Protein AF-A0A0X1RY69-F1 (afdb_monomer)

Foldseek 3Di:
DLVVDACLLEQWDDDRVLSVVLVVLCVVPVVQQQDDDLQAASVNLSSQLSRQLCLLCCVVVVIDGDPLCCQLPVQSVLLSVVLNPDPLSVVCNVPDDSSLSSQLSSLLSNLVVVVLVVLCVVVVVVVNSNVNNVPNRSSNPGRDDPVRDDPVVVVSSVVSVVSSVSVVVCVVVDVSSVVSSVVSVVVSVVVVCVVCVDPPPPDDD

pLDDT: mean 84.38, std 14.67, range [39.56, 98.38]

Radius of gyr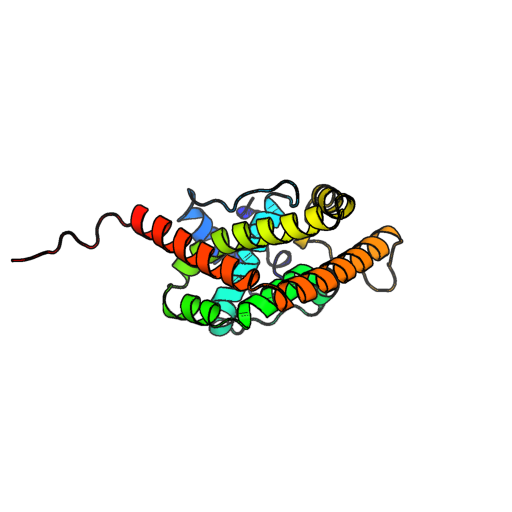ation: 17.63 Å; Cα contacts (8 Å, |Δi|>4): 200; chains: 1; bounding box: 63×30×49 Å

Solvent-accessible surface area (backbone atoms only — not comparable to full-atom values): 11516 Å² total; per-residue (Å²): 88,66,82,69,64,50,64,66,40,45,58,40,60,72,62,63,66,58,48,54,50,53,44,48,50,46,59,78,41,65,90,64,69,61,68,75,50,87,49,43,33,65,50,34,47,43,33,46,20,48,43,42,28,48,60,69,41,21,81,84,69,68,54,44,72,32,73,71,48,46,69,83,40,40,48,63,53,49,51,51,55,56,49,68,74,37,72,64,44,57,51,46,58,76,73,36,56,78,76,50,36,45,50,30,12,28,38,33,36,36,38,49,49,52,49,55,47,52,53,33,62,76,68,70,40,57,70,59,39,55,46,35,55,69,41,80,47,64,54,63,61,68,75,71,53,85,92,65,74,43,76,72,52,52,54,50,51,54,49,41,55,52,49,41,57,50,52,55,50,47,53,76,77,35,69,56,65,56,53,26,50,54,53,11,53,54,49,31,52,52,53,54,47,67,77,48,80,79,86,77,89,77,80,88,129

Secondary structure (DSSP, 8-state):
-GGG--GGG-SEE--HHHHHHHHHHHHHTTT------TTS-HHHHHHHHHHHHHHHHHHHHT-EE-TGGGTTTHHHHHHHHHHHTSHHHHHHHHHS-HHHHHHHHHHHHHHHHHHHHHHHHHTT-HHHHHHHHHSTTGGG-PPPPGGG--HHHHHHHHHHHHHHHHHHHHHHH--HHHHHHHHHHHHHHHHHHHH---S------

Nearest PDB structures (foldseek):
  5cwp-assembly1_A  TM=1.600E-01  e=2.294E+00  synthetic construct

Mean predicted aligned error: 6.73 Å

Structure (mmCIF, N/CA/C/O backbone):
data_AF-A0A0X1RY69-F1
#
_entry.id   AF-A0A0X1RY69-F1
#
loop_
_atom_site.group_PDB
_atom_site.id
_atom_site.type_symbol
_atom_site.label_atom_id
_atom_site.label_alt_id
_atom_site.label_comp_id
_atom_site.label_asym_id
_atom_site.label_entity_id
_atom_site.label_seq_id
_atom_site.pdbx_PDB_ins_code
_atom_site.Cartn_x
_atom_site.Cartn_y
_atom_site.Cartn_z
_atom_site.occupancy
_atom_site.B_iso_or_equiv
_atom_site.auth_seq_id
_atom_site.auth_comp_id
_atom_site.auth_asym_id
_atom_site.auth_atom_id
_atom_site.pdbx_PDB_model_num
ATOM 1 N N . MET A 1 1 ? 8.907 -11.755 8.805 1.00 79.19 1 MET A N 1
ATOM 2 C CA . MET A 1 1 ? 8.057 -11.281 7.699 1.00 79.19 1 MET A CA 1
ATOM 3 C C . MET A 1 1 ? 7.662 -9.838 7.974 1.00 79.19 1 MET A C 1
ATOM 5 O O . MET A 1 1 ? 8.500 -9.004 7.683 1.00 79.19 1 MET A O 1
ATOM 9 N N . TYR A 1 2 ? 6.585 -9.491 8.695 1.00 83.94 2 TYR A N 1
ATOM 10 C CA . TYR A 1 2 ? 6.381 -8.076 9.105 1.00 83.94 2 TYR A CA 1
ATOM 11 C C . TYR A 1 2 ? 7.492 -7.530 10.035 1.00 83.94 2 TYR A C 1
ATOM 13 O O . TYR A 1 2 ? 7.819 -6.349 10.003 1.00 83.94 2 TYR A O 1
ATOM 21 N N . ARG A 1 3 ? 8.126 -8.403 10.834 1.00 89.31 3 ARG A N 1
ATOM 22 C CA . ARG A 1 3 ? 9.280 -8.064 11.698 1.00 89.31 3 ARG A CA 1
ATOM 23 C C . ARG A 1 3 ? 10.569 -7.732 10.939 1.00 89.31 3 ARG A C 1
ATOM 25 O O . ARG A 1 3 ? 11.521 -7.276 11.553 1.00 89.31 3 ARG A O 1
ATOM 32 N N . GLU A 1 4 ? 10.623 -8.031 9.642 1.00 90.12 4 GLU A N 1
ATOM 33 C CA . GLU A 1 4 ? 11.779 -7.714 8.791 1.00 90.12 4 GLU A CA 1
ATOM 34 C C . GLU A 1 4 ? 11.657 -6.314 8.176 1.00 90.12 4 GLU A C 1
ATOM 36 O O . GLU A 1 4 ? 12.615 -5.818 7.588 1.00 90.12 4 GLU A O 1
ATOM 41 N N . LEU A 1 5 ? 10.496 -5.665 8.334 1.00 92.38 5 LEU A N 1
ATOM 42 C CA . LEU A 1 5 ? 10.297 -4.299 7.879 1.00 92.38 5 LEU A CA 1
ATOM 43 C C . LEU A 1 5 ? 11.174 -3.325 8.667 1.00 92.38 5 LEU A C 1
ATOM 45 O O . LEU A 1 5 ? 11.383 -3.456 9.872 1.00 92.38 5 LEU A O 1
ATOM 49 N N . SER A 1 6 ? 11.631 -2.313 7.949 1.00 94.25 6 SER A N 1
ATOM 50 C CA . SER A 1 6 ? 12.452 -1.204 8.422 1.00 94.25 6 SER A CA 1
ATOM 51 C C . SER A 1 6 ? 12.039 0.063 7.676 1.00 94.25 6 SER A C 1
ATOM 53 O O . SER A 1 6 ? 11.257 -0.003 6.722 1.00 94.25 6 SER A O 1
ATOM 55 N N . VAL A 1 7 ? 12.605 1.209 8.060 1.00 94.19 7 VAL A N 1
ATOM 56 C CA . VAL A 1 7 ? 12.389 2.484 7.353 1.00 94.19 7 VAL A CA 1
ATOM 57 C C . VAL A 1 7 ? 12.713 2.390 5.860 1.00 94.19 7 VAL A C 1
ATOM 59 O O . VAL A 1 7 ? 12.034 3.000 5.039 1.00 94.19 7 VAL A O 1
ATOM 62 N N . GLU A 1 8 ? 13.659 1.528 5.482 1.00 91.75 8 GLU A N 1
ATOM 63 C CA . GLU A 1 8 ? 14.054 1.325 4.087 1.00 91.75 8 GLU A CA 1
ATOM 64 C C . GLU A 1 8 ? 12.965 0.692 3.220 1.00 91.75 8 GLU A C 1
ATOM 66 O O . GLU A 1 8 ? 12.999 0.826 2.003 1.00 91.75 8 GLU A O 1
ATOM 71 N N . HIS A 1 9 ? 11.945 0.076 3.813 1.00 92.69 9 HIS A N 1
ATOM 72 C CA . HIS A 1 9 ? 10.809 -0.458 3.062 1.00 92.69 9 HIS A CA 1
ATOM 73 C C . HIS A 1 9 ? 9.732 0.605 2.769 1.00 92.69 9 HIS A C 1
ATOM 75 O O . HIS A 1 9 ? 8.800 0.355 2.002 1.00 92.69 9 HIS A O 1
ATOM 81 N N . SER A 1 10 ? 9.828 1.784 3.389 1.00 94.12 10 SER A N 1
ATOM 82 C CA . SER A 1 10 ? 8.879 2.884 3.213 1.00 94.12 10 SER A CA 1
ATOM 83 C C . SER A 1 10 ? 9.144 3.656 1.922 1.00 94.12 10 SER A C 1
ATOM 85 O O . SER A 1 10 ? 10.287 3.958 1.598 1.00 94.12 10 SER A O 1
ATOM 87 N N . LEU A 1 11 ? 8.083 4.032 1.215 1.00 94.62 11 LEU A N 1
ATOM 88 C CA . LEU A 1 11 ? 8.073 5.002 0.118 1.00 94.62 11 LEU A CA 1
ATOM 89 C C . LEU A 1 11 ? 7.943 6.443 0.625 1.00 94.62 11 LEU A C 1
ATOM 91 O O . LEU A 1 11 ? 8.010 7.377 -0.168 1.00 94.62 11 LEU A O 1
ATOM 95 N N . PHE A 1 12 ? 7.742 6.623 1.927 1.00 95.69 12 PHE A N 1
ATOM 96 C CA . PHE A 1 12 ? 7.667 7.906 2.613 1.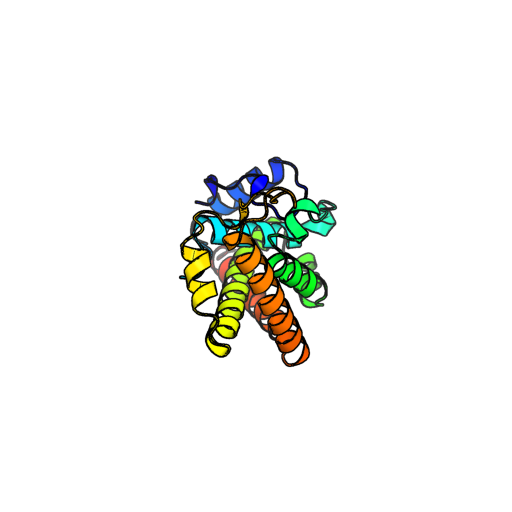00 95.69 12 PHE A CA 1
ATOM 97 C C . PHE A 1 12 ? 8.907 8.124 3.481 1.00 95.69 12 PHE A C 1
ATOM 99 O O . PHE A 1 12 ? 9.479 7.171 4.016 1.00 95.69 12 PHE A O 1
ATOM 106 N N . MET A 1 13 ? 9.273 9.383 3.691 1.00 95.00 13 MET A N 1
ATOM 107 C CA . MET A 1 13 ? 10.225 9.773 4.726 1.00 95.00 13 MET A CA 1
ATOM 108 C C . MET A 1 13 ? 9.550 9.616 6.092 1.00 95.00 13 MET A C 1
ATOM 110 O O . MET A 1 13 ? 8.591 10.328 6.386 1.00 95.00 13 MET A O 1
ATOM 114 N N . ILE A 1 14 ? 10.021 8.664 6.902 1.00 96.38 14 ILE A N 1
ATOM 115 C CA . ILE A 1 14 ? 9.390 8.291 8.175 1.00 96.38 14 ILE A CA 1
ATOM 116 C C . ILE A 1 14 ? 10.399 8.193 9.317 1.00 96.38 14 ILE A C 1
ATOM 118 O O . ILE A 1 14 ? 11.577 7.904 9.102 1.00 96.38 14 ILE A O 1
ATOM 122 N N . ASP A 1 15 ? 9.905 8.372 10.539 1.00 95.88 15 ASP A N 1
ATOM 123 C CA . ASP A 1 15 ? 10.626 8.005 11.756 1.00 95.88 15 ASP A CA 1
ATOM 124 C C . ASP A 1 15 ? 10.488 6.485 12.021 1.00 95.88 15 ASP A C 1
ATOM 126 O O . ASP A 1 15 ? 9.413 5.919 11.770 1.00 95.88 15 ASP A O 1
ATOM 130 N N . PRO A 1 16 ? 11.538 5.802 12.527 1.00 96.31 16 PRO A N 1
ATOM 131 C CA . PRO A 1 16 ? 11.475 4.394 12.921 1.00 96.31 16 PRO A CA 1
ATOM 132 C C . PRO A 1 16 ? 10.292 4.018 13.825 1.00 96.31 16 PRO A C 1
ATOM 134 O O . PRO A 1 16 ? 9.809 2.889 13.732 1.00 96.31 16 PRO A O 1
ATOM 137 N N . ILE A 1 17 ? 9.772 4.946 14.636 1.00 97.38 17 ILE A N 1
ATOM 138 C CA . ILE A 1 17 ? 8.620 4.698 15.513 1.00 97.38 17 ILE A CA 1
ATOM 139 C C . ILE A 1 17 ? 7.372 4.238 14.745 1.00 97.38 17 ILE A C 1
ATOM 141 O O . ILE A 1 17 ? 6.603 3.422 15.249 1.00 97.38 17 ILE A O 1
ATOM 145 N N . LEU A 1 18 ? 7.187 4.688 13.497 1.00 98.00 18 LEU A N 1
ATOM 146 C CA . LEU A 1 18 ? 6.057 4.264 12.664 1.00 98.00 18 LEU A CA 1
ATOM 147 C C . LEU A 1 18 ? 6.196 2.805 12.211 1.00 98.00 18 LEU A C 1
ATOM 149 O O . LEU A 1 18 ? 5.195 2.108 12.040 1.00 98.00 18 LEU A O 1
ATOM 153 N N . VAL A 1 19 ? 7.429 2.311 12.056 1.00 97.81 19 VAL A N 1
ATOM 154 C CA . VAL A 1 19 ? 7.686 0.887 11.795 1.00 97.81 19 VAL A CA 1
ATOM 155 C C . VAL A 1 19 ? 7.306 0.067 13.023 1.00 97.81 19 VAL A C 1
ATOM 157 O O . VAL A 1 19 ? 6.596 -0.931 12.898 1.00 97.81 19 VAL A O 1
ATOM 160 N N . GLU A 1 20 ? 7.742 0.495 14.209 1.00 97.56 20 GLU A N 1
ATOM 161 C CA . GLU A 1 20 ? 7.434 -0.180 15.475 1.00 97.56 20 GLU A CA 1
ATOM 162 C C . GLU A 1 20 ? 5.922 -0.233 15.724 1.00 97.56 20 GLU A C 1
ATOM 164 O O . GLU A 1 20 ? 5.381 -1.290 16.057 1.00 97.56 20 GLU A O 1
ATOM 169 N N . GLU A 1 21 ? 5.219 0.875 15.482 1.00 97.75 21 GLU A N 1
ATOM 170 C CA . GLU A 1 21 ? 3.765 0.952 15.600 1.00 97.75 21 GLU A CA 1
ATOM 171 C C . GLU A 1 21 ? 3.066 -0.029 14.645 1.00 97.75 21 GLU A C 1
ATOM 173 O O . GLU A 1 21 ? 2.212 -0.816 15.066 1.00 97.75 21 GLU A O 1
ATOM 178 N N . PHE A 1 22 ? 3.463 -0.057 13.369 1.00 97.75 22 PHE A N 1
ATOM 179 C CA . PHE A 1 22 ? 2.906 -0.996 12.395 1.00 97.75 22 PHE A CA 1
ATOM 180 C C . PHE A 1 22 ? 3.160 -2.460 12.785 1.00 97.75 22 PHE A C 1
ATOM 182 O O . PHE A 1 22 ? 2.278 -3.322 12.670 1.00 97.75 22 PHE A O 1
ATOM 189 N N . GLN A 1 23 ? 4.363 -2.761 13.277 1.00 97.00 23 GLN A N 1
ATOM 190 C CA . GLN A 1 23 ? 4.714 -4.093 13.762 1.00 97.00 23 GLN A CA 1
ATOM 191 C C . GLN A 1 23 ? 3.905 -4.478 15.006 1.00 97.00 23 GLN A C 1
ATOM 193 O O . GLN A 1 23 ? 3.554 -5.653 15.153 1.00 97.00 23 GLN A O 1
ATOM 198 N N . GLN A 1 24 ? 3.575 -3.520 15.874 1.00 97.00 24 GLN A N 1
ATOM 199 C CA . GLN A 1 24 ? 2.691 -3.745 17.014 1.00 97.00 24 GLN A CA 1
ATOM 200 C C . GLN A 1 24 ? 1.257 -4.033 16.556 1.00 97.00 24 GLN A C 1
ATOM 202 O O . GLN A 1 24 ? 0.660 -5.004 17.016 1.00 97.00 24 GLN A O 1
ATOM 207 N N . TYR A 1 25 ? 0.711 -3.283 15.593 1.00 96.62 25 TYR A N 1
ATOM 208 C CA . TYR A 1 25 ? -0.611 -3.594 15.033 1.00 96.62 25 TYR A CA 1
ATOM 209 C C . TYR A 1 25 ? -0.654 -4.963 14.356 1.00 96.62 25 TYR A C 1
ATOM 211 O O . TYR A 1 25 ? -1.620 -5.703 14.540 1.00 96.62 25 TYR A O 1
ATOM 219 N N . SER A 1 26 ? 0.418 -5.353 13.669 1.00 94.31 26 SER A N 1
ATOM 220 C CA . SER A 1 26 ? 0.545 -6.695 13.087 1.00 94.31 26 SER A CA 1
ATOM 221 C C . SER A 1 26 ? 0.524 -7.801 14.151 1.00 94.31 26 SER A C 1
ATOM 223 O O . SER A 1 26 ? -0.001 -8.883 13.907 1.00 94.31 26 SER A O 1
ATOM 225 N N . GLN A 1 27 ? 1.059 -7.546 15.350 1.00 94.19 27 GLN A N 1
ATOM 226 C CA . GLN A 1 27 ? 0.960 -8.477 16.483 1.00 94.19 27 GLN A CA 1
ATOM 227 C C . GLN A 1 27 ? -0.455 -8.516 17.062 1.00 94.19 27 GLN A C 1
ATOM 229 O O . GLN A 1 27 ? -1.008 -9.592 17.302 1.00 94.19 27 GLN A O 1
ATOM 234 N N . ASP A 1 28 ? -1.057 -7.344 17.254 1.00 93.00 28 ASP A N 1
ATOM 235 C CA . ASP A 1 28 ? -2.409 -7.227 17.783 1.00 93.00 28 ASP A CA 1
ATOM 236 C C . ASP A 1 28 ? -3.412 -7.950 16.877 1.00 93.00 28 ASP A C 1
ATOM 238 O O . ASP A 1 28 ? -4.306 -8.631 17.380 1.00 93.00 28 ASP A O 1
ATOM 242 N N . TYR A 1 29 ? -3.244 -7.853 15.555 1.00 92.44 29 TYR A N 1
ATOM 243 C CA . TYR A 1 29 ? -4.036 -8.512 14.511 1.00 92.44 29 TYR A CA 1
ATOM 244 C C . TYR A 1 29 ? -3.298 -9.698 13.866 1.00 92.44 29 TYR A C 1
ATOM 246 O O . TYR A 1 29 ? -3.307 -9.841 12.651 1.00 92.44 29 TYR A O 1
ATOM 254 N N . HIS A 1 30 ? -2.666 -10.564 14.663 1.00 90.06 30 HIS A N 1
ATOM 255 C CA . HIS A 1 30 ? -1.873 -11.705 14.166 1.00 90.06 30 HIS A CA 1
ATOM 256 C C . HIS A 1 30 ? -2.616 -12.696 13.240 1.00 90.06 30 HIS A C 1
ATOM 258 O O . HIS A 1 30 ? -1.976 -13.451 12.509 1.00 90.06 30 HIS A O 1
ATOM 264 N N . ASP A 1 31 ? -3.948 -12.727 13.298 1.00 90.12 31 ASP A N 1
ATOM 265 C CA . ASP A 1 31 ? -4.848 -13.510 12.443 1.00 90.12 31 ASP A CA 1
ATOM 266 C C . ASP A 1 31 ? -5.122 -12.850 11.082 1.00 90.12 31 ASP A C 1
ATOM 268 O O . ASP A 1 31 ? -5.616 -13.509 10.168 1.00 90.12 31 ASP A O 1
ATOM 272 N N . LEU A 1 32 ? -4.792 -11.565 10.935 1.00 91.88 32 LEU A N 1
ATOM 273 C CA . LEU A 1 32 ? -4.868 -10.828 9.683 1.00 91.88 32 LEU A CA 1
ATOM 274 C C . LEU A 1 32 ? -3.504 -10.841 8.996 1.00 91.88 32 LEU A C 1
ATOM 276 O O . LEU A 1 32 ? -2.525 -10.288 9.497 1.00 91.88 32 LEU A O 1
ATOM 280 N N . GLN A 1 33 ? -3.456 -11.440 7.813 1.00 88.25 33 GLN A N 1
ATOM 281 C CA . GLN A 1 33 ? -2.274 -11.436 6.962 1.00 88.25 33 GLN A CA 1
ATOM 282 C C . GLN A 1 33 ? -2.687 -10.964 5.570 1.00 88.25 33 GLN A C 1
ATOM 284 O O . GLN A 1 33 ? -3.663 -11.501 5.038 1.00 88.25 33 GLN A O 1
ATOM 289 N N . PRO A 1 34 ? -1.989 -9.975 4.979 1.00 85.75 34 PRO A N 1
ATOM 290 C CA . PRO A 1 34 ? -2.234 -9.611 3.595 1.00 85.75 34 PRO A CA 1
ATOM 291 C C . PRO A 1 34 ? -1.956 -10.826 2.703 1.00 85.75 34 PRO A C 1
ATOM 293 O O . PRO A 1 34 ? -0.999 -11.577 2.914 1.00 85.75 34 PRO A O 1
ATOM 296 N N . ALA A 1 35 ? -2.824 -11.042 1.726 1.00 82.38 35 ALA A N 1
ATOM 297 C CA . ALA A 1 35 ? -2.794 -12.179 0.832 1.00 82.38 35 ALA A CA 1
ATOM 298 C C . ALA A 1 35 ? -1.510 -12.167 -0.005 1.00 82.38 35 ALA A C 1
ATOM 300 O O . ALA A 1 35 ? -1.348 -11.390 -0.952 1.00 82.38 35 ALA A O 1
ATOM 301 N N . PHE A 1 36 ? -0.608 -13.089 0.324 1.00 69.44 36 PHE A N 1
ATOM 302 C CA . PHE A 1 36 ? 0.560 -13.368 -0.492 1.00 69.44 36 PHE A CA 1
ATOM 303 C C . PHE A 1 36 ? 0.125 -13.805 -1.894 1.00 69.44 36 PHE A C 1
ATOM 305 O O . PHE A 1 36 ? -0.733 -14.678 -2.059 1.00 69.44 36 PHE A O 1
ATOM 312 N N . ASN A 1 37 ? 0.733 -13.218 -2.922 1.00 64.25 37 ASN A N 1
ATOM 313 C CA . ASN A 1 37 ? 0.520 -13.639 -4.296 1.00 64.25 37 ASN A CA 1
ATOM 314 C C . ASN A 1 37 ? 1.848 -13.959 -4.982 1.00 64.25 37 ASN A C 1
ATOM 316 O O . ASN A 1 37 ? 2.912 -13.513 -4.572 1.00 64.25 37 ASN A O 1
ATOM 320 N N . LEU A 1 38 ? 1.769 -14.715 -6.079 1.00 59.94 38 LEU A N 1
ATOM 321 C CA . LEU A 1 38 ? 2.915 -15.103 -6.906 1.00 59.94 38 LEU A CA 1
ATOM 322 C C . LEU A 1 38 ? 3.598 -13.912 -7.609 1.00 59.94 38 LEU A C 1
ATOM 324 O O . LEU A 1 38 ? 4.294 -14.122 -8.588 1.00 59.94 38 LEU A O 1
ATOM 328 N N . THR A 1 39 ? 3.360 -12.666 -7.207 1.00 63.50 39 THR A N 1
ATOM 329 C CA . THR A 1 39 ? 3.937 -11.492 -7.872 1.00 63.50 39 THR A CA 1
ATOM 330 C C . THR A 1 39 ? 4.809 -10.661 -6.945 1.00 63.50 39 THR A C 1
ATOM 332 O O . THR A 1 39 ? 5.410 -9.703 -7.412 1.00 63.50 39 THR A O 1
ATOM 335 N N . HIS A 1 40 ? 4.899 -11.014 -5.660 1.00 73.12 40 HIS A N 1
ATOM 336 C CA . HIS A 1 40 ? 5.735 -10.340 -4.667 1.00 73.12 40 HIS A CA 1
ATOM 337 C C . HIS A 1 40 ? 6.310 -11.371 -3.699 1.00 73.12 40 HIS A C 1
ATOM 339 O O . HIS A 1 40 ? 5.750 -12.453 -3.548 1.00 73.12 40 HIS A O 1
ATOM 345 N N . SER A 1 41 ? 7.411 -11.041 -3.022 1.00 80.44 41 SER A N 1
ATOM 346 C CA . SER A 1 41 ? 7.819 -11.780 -1.826 1.00 80.44 41 SER A CA 1
ATOM 347 C C . SER A 1 41 ? 6.850 -11.500 -0.664 1.00 80.44 41 SER A C 1
ATOM 349 O O . SER A 1 41 ? 6.057 -10.552 -0.695 1.00 80.44 41 SER A O 1
ATOM 351 N N . GLU A 1 42 ? 6.885 -12.325 0.383 1.00 86.06 42 GLU A N 1
ATOM 352 C CA . GLU A 1 42 ? 6.031 -12.090 1.549 1.00 86.06 42 GLU A CA 1
ATOM 353 C C . GLU A 1 42 ? 6.422 -10.796 2.270 1.00 86.06 42 GLU A C 1
ATOM 355 O O . GLU A 1 42 ? 5.555 -10.028 2.684 1.00 86.06 42 GLU A O 1
ATOM 360 N N . VAL A 1 43 ? 7.722 -10.495 2.326 1.00 88.50 43 VAL A N 1
ATOM 361 C CA . VAL A 1 43 ? 8.235 -9.223 2.847 1.00 88.50 43 VAL A CA 1
ATOM 362 C C . VAL A 1 43 ? 7.739 -8.048 2.005 1.00 88.50 43 VAL A C 1
ATOM 364 O O . VAL A 1 43 ? 7.252 -7.077 2.571 1.00 88.50 43 VAL A O 1
ATOM 367 N N . ASP A 1 44 ? 7.762 -8.147 0.673 1.00 86.94 44 ASP A N 1
ATOM 368 C CA . ASP A 1 44 ? 7.250 -7.084 -0.204 1.00 86.94 44 ASP A CA 1
ATOM 369 C C . ASP A 1 44 ? 5.731 -6.906 -0.089 1.00 86.94 44 ASP A C 1
ATOM 371 O O . ASP A 1 44 ? 5.223 -5.794 -0.218 1.00 86.94 44 ASP A O 1
ATOM 375 N N . THR A 1 45 ? 4.995 -7.981 0.198 1.00 90.19 45 THR A N 1
ATOM 376 C CA . THR A 1 45 ? 3.553 -7.903 0.475 1.00 90.19 45 THR A CA 1
ATOM 377 C C . THR A 1 45 ? 3.295 -7.137 1.775 1.00 90.19 45 THR A C 1
ATOM 379 O O . THR A 1 45 ? 2.451 -6.241 1.814 1.00 90.19 45 THR A O 1
ATOM 382 N N . TRP A 1 46 ? 4.072 -7.417 2.823 1.00 93.94 46 TRP A N 1
ATOM 383 C CA . TRP A 1 46 ? 4.028 -6.650 4.067 1.00 93.94 46 TRP A CA 1
ATOM 384 C C . TRP A 1 46 ? 4.500 -5.204 3.888 1.00 93.94 46 TRP A C 1
ATOM 386 O O . TRP A 1 46 ? 3.908 -4.305 4.477 1.00 93.94 46 TRP A O 1
ATOM 396 N N . ALA A 1 47 ? 5.504 -4.954 3.047 1.00 93.56 47 ALA A N 1
ATOM 397 C CA . ALA A 1 47 ? 5.961 -3.607 2.722 1.00 93.56 47 ALA A CA 1
ATOM 398 C C . ALA A 1 47 ? 4.887 -2.821 1.957 1.00 93.56 47 ALA A C 1
ATOM 400 O O . ALA A 1 47 ? 4.681 -1.641 2.231 1.00 93.56 47 ALA A O 1
ATOM 401 N N . ALA A 1 48 ? 4.140 -3.458 1.053 1.00 93.69 48 ALA A N 1
ATOM 402 C CA . ALA A 1 48 ? 2.998 -2.829 0.396 1.00 93.69 48 ALA A CA 1
ATOM 403 C C . ALA A 1 48 ? 1.897 -2.457 1.404 1.00 93.69 48 ALA A C 1
ATOM 405 O O . ALA A 1 48 ? 1.421 -1.322 1.392 1.00 93.69 48 ALA A O 1
ATOM 406 N N . ALA A 1 49 ? 1.557 -3.361 2.331 1.00 96.31 49 ALA A N 1
ATOM 407 C CA . ALA A 1 49 ? 0.606 -3.078 3.410 1.00 96.31 49 ALA A CA 1
ATOM 408 C C . ALA A 1 49 ? 1.080 -1.957 4.335 1.00 96.31 49 ALA A C 1
ATOM 410 O O . ALA A 1 49 ? 0.292 -1.082 4.695 1.00 96.31 49 ALA A O 1
ATOM 411 N N . PHE A 1 50 ? 2.371 -1.933 4.656 1.00 97.62 50 PHE A N 1
ATOM 412 C CA . PHE A 1 50 ? 2.981 -0.856 5.420 1.00 97.62 50 PHE A CA 1
ATOM 413 C C . PHE A 1 50 ? 2.845 0.487 4.704 1.00 97.62 50 PHE A C 1
ATOM 415 O O . PHE A 1 50 ? 2.357 1.444 5.291 1.00 97.62 50 PHE A O 1
ATOM 422 N N . ASN A 1 51 ? 3.166 0.549 3.412 1.00 97.62 51 ASN A N 1
ATOM 423 C CA . ASN A 1 51 ? 3.042 1.772 2.620 1.00 97.62 51 ASN A CA 1
ATOM 424 C C . ASN A 1 51 ? 1.593 2.244 2.442 1.00 97.62 51 ASN A C 1
ATOM 426 O O . ASN A 1 51 ? 1.335 3.446 2.470 1.00 97.62 51 ASN A O 1
ATOM 430 N N . HIS A 1 52 ? 0.633 1.327 2.307 1.00 97.88 52 HIS A N 1
ATOM 431 C CA . HIS A 1 52 ? -0.783 1.687 2.319 1.00 97.88 52 HIS A CA 1
ATOM 432 C C . HIS A 1 52 ? -1.229 2.207 3.690 1.00 97.88 52 HIS A C 1
ATOM 434 O O . HIS A 1 52 ? -2.003 3.155 3.752 1.00 97.88 52 HIS A O 1
ATOM 440 N N . TRP A 1 53 ? -0.733 1.641 4.792 1.00 98.38 53 TRP A N 1
ATOM 441 C CA . TRP A 1 53 ? -1.024 2.170 6.124 1.00 98.38 53 TRP A CA 1
ATOM 442 C C . TRP A 1 53 ? -0.418 3.563 6.319 1.00 98.38 53 TRP A C 1
ATOM 444 O O . TRP A 1 53 ? -1.128 4.453 6.775 1.00 98.38 53 TRP A O 1
ATOM 454 N N . LEU A 1 54 ? 0.832 3.774 5.887 1.00 98.31 54 LEU A N 1
ATOM 455 C CA . LEU A 1 54 ? 1.490 5.084 5.886 1.00 98.31 54 LEU A CA 1
ATOM 456 C C . LEU A 1 54 ? 0.697 6.118 5.079 1.00 98.31 54 LEU A C 1
ATOM 458 O O . LEU A 1 54 ? 0.484 7.224 5.564 1.00 98.31 54 LEU A O 1
ATOM 462 N N . LEU A 1 55 ? 0.180 5.752 3.900 1.00 98.06 55 LEU A N 1
ATOM 463 C CA . LEU A 1 55 ? -0.751 6.600 3.147 1.00 98.06 55 LEU A CA 1
ATOM 464 C C . LEU A 1 55 ? -1.977 6.976 3.996 1.00 98.06 55 LEU A C 1
ATOM 466 O O . LEU A 1 55 ? -2.356 8.137 4.048 1.00 98.06 55 LEU A O 1
ATOM 470 N N . LEU A 1 56 ? -2.588 6.020 4.697 1.00 97.88 56 LEU A N 1
ATOM 471 C CA . LEU A 1 56 ? -3.792 6.258 5.506 1.00 97.88 56 LEU A CA 1
ATOM 472 C C . LEU A 1 56 ? -3.543 7.044 6.811 1.00 97.88 56 LEU A C 1
ATOM 474 O O . LEU A 1 56 ? -4.498 7.378 7.518 1.00 97.88 56 LEU A O 1
ATOM 478 N N . ILE A 1 57 ? -2.289 7.336 7.151 1.00 97.50 57 ILE A N 1
ATOM 479 C CA . ILE A 1 57 ? -1.913 8.216 8.269 1.00 97.50 57 ILE A CA 1
ATOM 480 C C . ILE A 1 57 ? -1.113 9.437 7.799 1.00 97.50 57 ILE A C 1
ATOM 482 O O . ILE A 1 57 ? -0.685 10.243 8.622 1.00 97.50 57 ILE A O 1
ATOM 486 N N . SER A 1 58 ? -0.915 9.597 6.486 1.00 95.50 58 SER A N 1
ATOM 487 C CA . SER A 1 58 ? 0.028 10.569 5.926 1.00 95.50 58 SER A CA 1
ATOM 488 C C . SER A 1 58 ? -0.319 12.004 6.307 1.00 95.50 58 SER A C 1
ATOM 490 O O . SER A 1 58 ? 0.577 12.791 6.591 1.00 95.50 58 SER A O 1
ATOM 492 N N . GLN A 1 59 ? -1.611 12.334 6.373 1.00 92.19 59 GLN A N 1
ATOM 493 C CA . GLN A 1 59 ? -2.087 13.657 6.774 1.00 92.19 59 GLN A CA 1
ATOM 494 C C . GLN A 1 59 ? -1.888 13.930 8.269 1.00 92.19 59 GLN A C 1
ATOM 496 O O . GLN A 1 59 ? -1.633 15.068 8.646 1.00 92.19 59 GLN A O 1
ATOM 501 N N . GLU A 1 60 ? -1.997 12.901 9.115 1.00 93.75 60 GLU A N 1
ATOM 502 C CA . GLU A 1 60 ? -1.792 13.027 10.565 1.00 93.75 60 GLU A CA 1
ATOM 503 C C . GLU A 1 60 ? -0.311 13.226 10.898 1.00 93.75 60 GLU A C 1
ATOM 505 O O . GLU A 1 60 ? 0.027 14.028 11.764 1.00 93.75 60 GLU A O 1
ATOM 510 N N . GLU A 1 61 ? 0.562 12.521 10.179 1.00 95.56 61 GLU A N 1
ATOM 511 C CA . GLU A 1 61 ? 2.014 12.520 10.386 1.00 95.56 61 GLU A CA 1
ATOM 512 C C . GLU A 1 61 ? 2.767 13.488 9.455 1.00 95.56 61 GLU A C 1
ATOM 514 O O . GLU A 1 61 ? 3.993 13.566 9.498 1.00 95.56 61 GLU A O 1
ATOM 519 N N . CYS A 1 62 ? 2.056 14.219 8.589 1.00 94.56 62 CYS A N 1
ATOM 520 C CA . CYS A 1 62 ? 2.636 15.083 7.554 1.00 94.56 62 CYS A CA 1
ATOM 521 C C . CYS A 1 62 ? 3.697 14.369 6.689 1.00 94.56 62 CYS A C 1
ATOM 523 O O . CYS A 1 62 ? 4.749 14.939 6.384 1.00 94.56 62 CYS A O 1
ATOM 525 N N 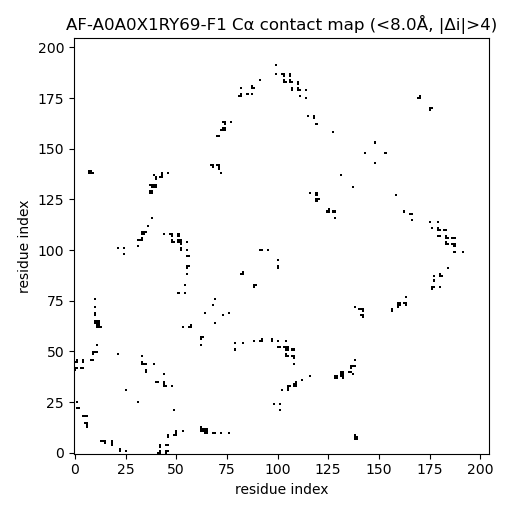. LEU A 1 63 ? 3.440 13.114 6.308 1.00 95.69 63 LEU A N 1
ATOM 526 C CA . LEU A 1 63 ? 4.409 12.300 5.575 1.00 95.69 63 LEU A CA 1
ATOM 527 C C . LEU A 1 63 ? 4.639 12.832 4.164 1.00 95.69 63 LEU A C 1
ATOM 529 O O . LEU A 1 63 ? 3.709 13.193 3.444 1.00 95.69 63 LEU A O 1
ATOM 533 N N . ILE A 1 64 ? 5.901 12.797 3.747 1.00 94.06 64 ILE A N 1
ATOM 534 C CA . ILE A 1 64 ? 6.334 13.203 2.412 1.00 94.06 64 ILE A CA 1
ATOM 535 C C . ILE A 1 64 ? 6.861 11.965 1.695 1.00 94.06 64 ILE A C 1
ATOM 537 O O . ILE A 1 64 ? 7.627 11.194 2.273 1.00 94.06 64 ILE A O 1
ATOM 541 N N . ILE A 1 65 ? 6.458 11.770 0.438 1.00 93.12 65 ILE A N 1
ATOM 542 C CA . ILE A 1 65 ? 7.015 10.710 -0.410 1.00 93.12 65 ILE A CA 1
ATOM 543 C C . ILE A 1 65 ? 8.523 10.927 -0.545 1.00 93.12 65 ILE A C 1
ATOM 545 O O . ILE A 1 65 ? 8.984 12.025 -0.864 1.00 93.12 65 ILE A O 1
ATOM 549 N N . ASP A 1 66 ? 9.289 9.864 -0.333 1.00 90.06 66 ASP A N 1
ATOM 550 C CA . ASP A 1 66 ? 10.722 9.880 -0.546 1.00 90.06 66 ASP A CA 1
ATOM 551 C C . ASP A 1 66 ? 11.020 10.003 -2.049 1.00 90.06 66 ASP A C 1
ATOM 553 O O . ASP A 1 66 ? 10.858 9.067 -2.841 1.00 90.06 66 ASP A O 1
ATOM 557 N N . HIS A 1 67 ? 11.459 11.198 -2.446 1.00 84.69 67 HIS A N 1
ATOM 558 C CA . HIS A 1 67 ? 11.818 11.528 -3.824 1.00 84.69 67 HIS A CA 1
ATOM 559 C C . HIS A 1 67 ? 12.880 10.586 -4.400 1.00 84.69 67 HIS A C 1
ATOM 561 O O . HIS A 1 67 ? 12.884 10.341 -5.607 1.00 84.69 67 HIS A O 1
ATOM 567 N N . ILE A 1 68 ? 13.738 10.015 -3.548 1.00 82.62 68 ILE A N 1
ATOM 568 C CA . ILE A 1 68 ? 14.736 9.031 -3.952 1.00 82.62 68 ILE A CA 1
ATOM 569 C C . ILE A 1 68 ? 13.994 7.827 -4.552 1.00 82.62 68 ILE A C 1
ATOM 571 O O . ILE A 1 68 ? 14.205 7.472 -5.706 1.00 82.62 68 ILE A O 1
ATOM 575 N N . LYS A 1 69 ? 12.984 7.279 -3.883 1.00 83.19 69 LYS A N 1
ATOM 576 C CA . LYS A 1 69 ? 12.295 6.056 -4.335 1.00 83.19 69 LYS A CA 1
ATOM 577 C C . LYS A 1 69 ? 11.338 6.255 -5.510 1.00 83.19 69 LYS A C 1
ATOM 579 O O . LYS A 1 69 ? 10.827 5.277 -6.056 1.00 83.19 69 LYS A O 1
ATOM 584 N N . THR A 1 70 ? 11.124 7.498 -5.945 1.00 81.12 70 THR A N 1
ATOM 585 C CA . THR A 1 70 ? 10.136 7.833 -6.982 1.00 81.12 70 THR A CA 1
ATOM 586 C C . THR A 1 70 ? 10.410 7.153 -8.318 1.00 81.12 70 THR A C 1
ATOM 588 O O . THR A 1 70 ? 9.473 6.689 -8.961 1.00 81.12 70 THR A O 1
ATOM 591 N N . PHE A 1 71 ? 11.677 7.005 -8.709 1.00 75.06 71 PHE A N 1
ATOM 592 C CA . PHE A 1 71 ? 12.032 6.372 -9.981 1.00 75.06 71 PHE A CA 1
ATOM 593 C C . PHE A 1 71 ? 11.920 4.847 -9.930 1.00 75.06 71 PHE A C 1
ATOM 595 O O . PHE A 1 71 ? 11.265 4.239 -10.779 1.00 75.06 71 PHE A O 1
ATOM 602 N N . SER A 1 72 ? 12.515 4.223 -8.914 1.00 75.12 72 SER A N 1
ATOM 603 C CA . SER A 1 72 ? 12.560 2.764 -8.763 1.00 75.12 72 SER A CA 1
ATOM 604 C C . SER A 1 72 ? 11.205 2.150 -8.400 1.00 75.12 72 SER A C 1
ATOM 606 O O . SER A 1 72 ? 10.952 0.997 -8.744 1.00 75.12 72 SER A O 1
ATOM 608 N N . HIS A 1 73 ? 10.303 2.925 -7.786 1.00 82.62 73 HIS A N 1
ATOM 609 C CA . HIS A 1 73 ? 9.012 2.447 -7.281 1.00 82.62 73 HIS A CA 1
ATOM 610 C C . HIS A 1 73 ? 7.805 3.157 -7.912 1.00 82.62 73 HIS A C 1
ATOM 612 O O . HIS A 1 73 ? 6.720 3.179 -7.318 1.00 82.62 73 HIS A O 1
ATOM 618 N N . THR A 1 74 ? 7.978 3.708 -9.121 1.00 85.25 74 THR A N 1
ATOM 619 C CA . THR A 1 74 ? 6.988 4.561 -9.808 1.00 85.25 74 THR A CA 1
ATOM 620 C C . THR A 1 74 ? 5.576 3.959 -9.802 1.00 85.25 74 THR A C 1
ATOM 622 O O . THR A 1 74 ? 4.615 4.671 -9.529 1.00 85.25 74 THR A O 1
ATOM 625 N N . VAL A 1 75 ? 5.421 2.650 -10.048 1.00 86.44 75 VAL A N 1
ATOM 626 C CA . VAL A 1 75 ? 4.096 2.000 -10.079 1.00 86.44 75 VAL A CA 1
ATOM 627 C C . VAL A 1 75 ? 3.372 2.085 -8.735 1.00 86.44 75 VAL A C 1
ATOM 629 O O . VAL A 1 75 ? 2.187 2.406 -8.701 1.00 86.44 75 VAL A O 1
ATOM 632 N N . ASN A 1 76 ? 4.053 1.803 -7.621 1.00 88.69 76 ASN A N 1
ATOM 633 C CA . ASN A 1 76 ? 3.399 1.829 -6.309 1.00 88.69 76 ASN A CA 1
ATOM 634 C C . ASN A 1 76 ? 3.107 3.261 -5.858 1.00 88.69 76 ASN A C 1
ATOM 636 O O . ASN A 1 76 ? 2.050 3.505 -5.285 1.00 88.69 76 ASN A O 1
ATOM 640 N N . ILE A 1 77 ? 3.998 4.207 -6.167 1.00 91.06 77 ILE A N 1
ATOM 641 C CA . ILE A 1 77 ? 3.770 5.632 -5.896 1.00 91.06 77 ILE A CA 1
ATOM 642 C C . ILE A 1 77 ? 2.583 6.154 -6.699 1.00 91.06 77 ILE A C 1
ATOM 644 O O . ILE A 1 77 ? 1.728 6.834 -6.139 1.00 91.06 77 ILE A O 1
ATOM 648 N N . PHE A 1 78 ? 2.478 5.774 -7.974 1.00 91.38 78 PHE A N 1
ATOM 649 C CA . PHE A 1 78 ? 1.314 6.091 -8.791 1.00 91.38 78 PHE A CA 1
ATOM 650 C C . PHE A 1 78 ? 0.026 5.562 -8.144 1.00 91.38 78 PHE A C 1
ATOM 652 O O . PHE A 1 78 ? -0.897 6.335 -7.922 1.00 91.38 78 PHE A O 1
ATOM 659 N N . CYS A 1 79 ? -0.025 4.285 -7.745 1.00 91.56 79 CYS A N 1
ATOM 660 C CA . CYS A 1 79 ? -1.205 3.735 -7.067 1.00 91.56 79 CYS A CA 1
ATOM 661 C C . CYS A 1 79 ? -1.567 4.498 -5.781 1.00 91.56 79 CYS A C 1
ATOM 663 O O . CYS A 1 79 ? -2.740 4.784 -5.565 1.00 91.56 79 CYS A O 1
ATOM 665 N N . ILE A 1 80 ? -0.580 4.844 -4.946 1.00 94.38 80 ILE A N 1
ATOM 666 C CA . ILE A 1 80 ? -0.779 5.636 -3.720 1.00 94.38 80 ILE A CA 1
ATOM 667 C C . ILE A 1 80 ? -1.422 6.989 -4.046 1.00 94.38 80 ILE A C 1
ATOM 669 O O . ILE A 1 80 ? -2.421 7.358 -3.431 1.00 94.38 80 ILE A O 1
ATOM 673 N N . GLN A 1 81 ? -0.890 7.692 -5.047 1.00 93.69 81 GLN A N 1
ATOM 674 C CA . GLN A 1 81 ? -1.406 8.989 -5.484 1.00 93.69 81 GLN A CA 1
ATOM 675 C C . GLN A 1 81 ? -2.821 8.894 -6.059 1.00 93.69 81 GLN A C 1
ATOM 677 O O . GLN A 1 81 ? -3.627 9.794 -5.846 1.00 93.69 81 GLN A O 1
ATOM 682 N N . GLU A 1 82 ? -3.141 7.829 -6.794 1.00 94.06 82 GLU A N 1
ATOM 683 C CA . GLU A 1 82 ? -4.493 7.633 -7.324 1.00 94.06 82 GLU A CA 1
ATOM 684 C C . GLU A 1 82 ? -5.497 7.288 -6.219 1.00 94.06 82 GLU A C 1
ATOM 686 O O . GLU A 1 82 ? -6.610 7.805 -6.236 1.00 94.06 82 GLU A O 1
ATOM 691 N N . ILE A 1 83 ? -5.105 6.501 -5.210 1.00 95.12 83 ILE A N 1
ATOM 692 C CA . ILE A 1 83 ? -5.953 6.224 -4.040 1.00 95.12 83 ILE A CA 1
ATOM 693 C C . ILE A 1 83 ? -6.282 7.522 -3.295 1.00 95.12 83 ILE A C 1
ATOM 695 O O . ILE A 1 83 ? -7.452 7.768 -2.992 1.00 95.12 83 ILE A O 1
ATOM 699 N N . GLU A 1 84 ? -5.274 8.360 -3.035 1.00 94.56 84 GLU A N 1
ATOM 700 C CA . GLU A 1 84 ? -5.410 9.620 -2.289 1.00 94.56 84 GLU A CA 1
ATOM 701 C C . GLU A 1 84 ? -6.407 10.601 -2.932 1.00 94.56 84 GLU A C 1
ATOM 703 O O . GLU A 1 84 ? -7.057 11.379 -2.235 1.00 94.56 84 GLU A O 1
ATOM 708 N N . LYS A 1 85 ? -6.580 10.542 -4.258 1.00 93.31 85 LYS A N 1
ATOM 709 C CA . LYS A 1 85 ? -7.505 11.411 -5.006 1.00 93.31 85 LYS A CA 1
ATOM 710 C C . LYS A 1 85 ? -8.980 11.033 -4.850 1.00 93.31 85 LYS A C 1
ATOM 712 O O . LYS A 1 85 ? -9.843 11.816 -5.241 1.00 93.31 85 LYS A O 1
ATOM 717 N N . THR A 1 86 ? -9.288 9.845 -4.333 1.00 92.75 86 THR A N 1
ATOM 718 C CA . THR A 1 86 ? -10.669 9.341 -4.283 1.00 92.75 86 THR A CA 1
ATOM 719 C C . THR A 1 86 ? -11.448 9.877 -3.077 1.00 92.75 86 THR A C 1
ATOM 721 O O . THR A 1 86 ? -10.912 10.035 -1.982 1.00 92.75 86 THR A O 1
ATOM 724 N N . GLU A 1 87 ? -12.765 10.068 -3.218 1.00 92.38 87 GLU A N 1
ATOM 725 C CA . GLU A 1 87 ? -13.628 10.409 -2.072 1.00 92.38 87 GLU A CA 1
ATOM 726 C C . GLU A 1 87 ? -13.630 9.305 -1.001 1.00 92.38 87 GLU A C 1
ATOM 728 O O . GLU A 1 87 ? -13.720 9.573 0.199 1.00 92.38 87 GLU A O 1
ATOM 733 N N . MET A 1 88 ? -13.484 8.043 -1.417 1.00 93.38 88 MET A N 1
ATOM 734 C CA . MET A 1 88 ? -13.444 6.909 -0.496 1.00 93.38 88 MET A CA 1
ATOM 735 C C . MET A 1 88 ? -12.205 6.895 0.393 1.00 93.38 88 MET A C 1
ATOM 737 O O . MET A 1 88 ? -12.297 6.419 1.525 1.00 93.38 88 MET A O 1
ATOM 741 N N . TYR A 1 89 ? -11.077 7.443 -0.063 1.00 94.44 89 TYR A N 1
ATOM 742 C CA . TYR A 1 89 ? -9.920 7.664 0.798 1.00 94.44 89 TYR A CA 1
ATOM 743 C C . TYR A 1 89 ? -10.280 8.575 1.980 1.00 94.44 89 TYR A C 1
ATOM 745 O O . TYR A 1 89 ? -10.066 8.191 3.130 1.00 94.44 89 TYR A O 1
ATOM 753 N N . LEU A 1 90 ? -10.952 9.704 1.732 1.00 93.50 90 LEU A N 1
ATOM 754 C CA . LEU A 1 90 ? -11.427 10.591 2.804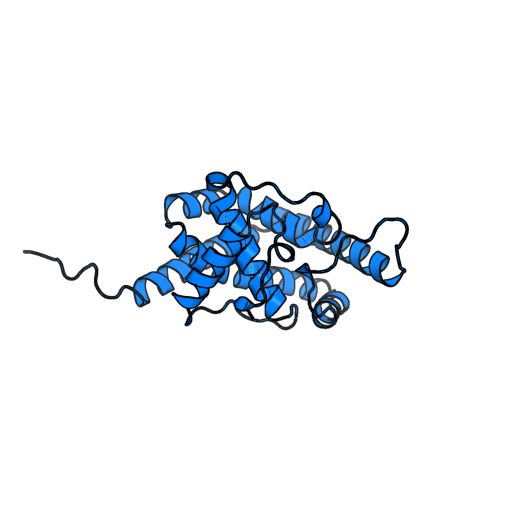 1.00 93.50 90 LEU A CA 1
ATOM 755 C C . LEU A 1 90 ? -12.413 9.880 3.742 1.00 93.50 90 LEU A C 1
ATOM 757 O O . LEU A 1 90 ? -12.348 10.047 4.960 1.00 93.50 90 LEU A O 1
ATOM 761 N N . MET A 1 91 ? -13.284 9.022 3.201 1.00 93.25 91 MET A N 1
ATOM 762 C CA . MET A 1 91 ? -14.181 8.202 4.023 1.00 93.25 91 MET A CA 1
ATOM 763 C C . MET A 1 91 ? -13.431 7.215 4.923 1.00 93.25 91 MET A C 1
ATOM 765 O O . MET A 1 91 ? -13.933 6.893 6.001 1.00 93.25 91 MET A O 1
ATOM 769 N N . ILE A 1 92 ? -12.273 6.698 4.497 1.00 95.62 92 ILE A N 1
ATOM 770 C CA . ILE A 1 92 ? -11.444 5.838 5.349 1.00 95.62 92 ILE A CA 1
ATOM 771 C C . ILE A 1 92 ? -10.894 6.648 6.520 1.00 95.62 92 ILE A C 1
ATOM 773 O O . ILE A 1 92 ? -10.994 6.199 7.663 1.00 95.62 92 ILE A O 1
ATOM 777 N N . LEU A 1 93 ? -10.359 7.839 6.243 1.00 95.06 93 LEU A N 1
ATOM 778 C CA . LEU A 1 93 ? -9.773 8.698 7.271 1.00 95.06 93 LEU A CA 1
ATOM 779 C C . LEU A 1 93 ? -10.796 9.098 8.344 1.00 95.06 93 LEU A C 1
ATOM 781 O O . LEU A 1 93 ? -10.480 9.050 9.532 1.00 95.06 93 LEU A O 1
ATOM 785 N N . ASP A 1 94 ? -12.023 9.422 7.930 1.00 94.25 94 ASP A N 1
ATOM 786 C CA . ASP A 1 94 ? -13.118 9.832 8.818 1.00 94.25 94 ASP A CA 1
ATOM 787 C C . ASP A 1 94 ? -13.677 8.676 9.669 1.00 94.25 94 ASP A C 1
ATOM 789 O O . ASP A 1 94 ? -14.019 8.850 10.837 1.00 94.25 94 ASP A O 1
ATOM 793 N N . ARG A 1 95 ? -13.781 7.469 9.096 1.00 93.81 95 ARG A N 1
ATOM 794 C CA . ARG A 1 95 ? -14.576 6.377 9.692 1.00 93.81 95 ARG A CA 1
ATOM 795 C C . ARG A 1 95 ? -13.777 5.316 10.426 1.00 93.81 95 ARG A C 1
ATOM 797 O O . ARG A 1 95 ? -14.383 4.504 11.124 1.00 93.81 95 ARG A O 1
ATOM 804 N N . PHE A 1 96 ? -12.467 5.271 10.227 1.00 96.56 96 PHE A N 1
ATOM 805 C CA . PHE A 1 96 ? -11.600 4.283 10.854 1.00 96.56 96 PHE A CA 1
ATOM 806 C C . PHE A 1 96 ? -10.559 4.985 11.713 1.00 96.56 96 PHE A C 1
ATOM 808 O O . PHE A 1 96 ? -9.883 5.914 11.270 1.00 96.56 96 PHE A O 1
ATOM 815 N N . THR A 1 97 ? -10.398 4.498 12.940 1.00 96.44 97 THR A N 1
ATOM 816 C CA . THR A 1 97 ? -9.292 4.908 13.809 1.00 96.44 97 THR A CA 1
ATOM 817 C C . THR A 1 97 ? -7.954 4.517 13.187 1.00 96.44 97 THR A C 1
ATOM 819 O O . THR A 1 97 ? -7.883 3.579 12.395 1.00 96.44 97 THR A O 1
ATOM 822 N N . ARG A 1 98 ? -6.860 5.164 13.594 1.00 95.88 98 ARG A N 1
ATOM 823 C CA . ARG A 1 98 ? -5.494 4.836 13.145 1.00 95.88 98 ARG A CA 1
ATOM 824 C C . ARG A 1 98 ? -5.174 3.335 13.175 1.00 95.88 98 ARG A C 1
ATOM 826 O O . ARG A 1 98 ? -4.647 2.785 12.208 1.00 95.88 98 ARG A O 1
ATOM 833 N N . LYS A 1 99 ? -5.560 2.660 14.262 1.00 95.62 99 LYS A N 1
ATOM 834 C CA . LYS A 1 99 ? -5.401 1.210 14.426 1.00 95.62 99 LYS A CA 1
ATOM 835 C C . LYS A 1 99 ? -6.285 0.406 13.471 1.00 95.62 99 LYS A C 1
ATOM 837 O O . LYS A 1 99 ? -5.869 -0.628 12.970 1.00 95.62 99 LYS A O 1
ATOM 842 N N . GLU A 1 100 ? -7.502 0.850 13.188 1.00 96.94 100 GLU A N 1
ATOM 843 C CA . GLU A 1 100 ? -8.369 0.173 12.217 1.00 96.94 100 GLU A CA 1
ATOM 844 C C . GLU A 1 100 ? -7.941 0.440 10.769 1.00 96.94 100 GLU A C 1
ATOM 846 O O . GLU A 1 100 ? -8.136 -0.415 9.906 1.00 96.94 100 GLU A O 1
ATOM 851 N N . ARG A 1 101 ? -7.293 1.577 10.491 1.00 97.81 101 ARG A N 1
ATOM 852 C CA . ARG A 1 101 ? -6.690 1.856 9.182 1.00 97.81 101 ARG A CA 1
ATOM 853 C C . ARG A 1 101 ? -5.577 0.867 8.838 1.00 97.81 101 ARG A C 1
ATOM 855 O O . ARG A 1 101 ? -5.393 0.587 7.660 1.00 97.81 101 ARG A O 1
ATOM 862 N N . PHE A 1 102 ? -4.906 0.263 9.824 1.00 97.75 102 PHE A N 1
ATOM 863 C CA . PHE A 1 102 ? -4.018 -0.884 9.586 1.00 97.75 102 PHE A CA 1
ATOM 864 C C . PHE A 1 102 ? -4.772 -2.055 8.933 1.00 97.75 102 PHE A C 1
ATOM 866 O O . PHE A 1 102 ? -4.328 -2.596 7.925 1.00 97.75 102 PHE A O 1
ATOM 873 N N . VAL A 1 103 ? -5.960 -2.399 9.444 1.00 97.50 103 VAL A N 1
ATOM 874 C CA . VAL A 1 103 ? -6.792 -3.472 8.873 1.00 97.50 103 VAL A CA 1
ATOM 875 C C . VAL A 1 103 ? -7.223 -3.126 7.448 1.00 97.50 103 VAL A C 1
ATOM 877 O O . VAL A 1 103 ? -7.155 -3.969 6.553 1.00 97.50 103 VAL A O 1
ATOM 880 N N . VAL A 1 104 ? -7.636 -1.875 7.221 1.00 97.88 104 VAL A N 1
ATOM 881 C CA . VAL A 1 104 ? -7.982 -1.385 5.878 1.00 97.88 104 VAL A CA 1
ATOM 882 C C . VAL A 1 104 ? -6.781 -1.488 4.936 1.00 97.88 104 VAL A C 1
ATOM 884 O O . VAL A 1 104 ? -6.952 -1.945 3.811 1.00 97.88 104 VAL A O 1
ATOM 887 N N . ALA A 1 105 ? -5.574 -1.135 5.387 1.00 97.75 105 ALA A N 1
ATOM 888 C CA . ALA A 1 105 ? -4.352 -1.208 4.589 1.00 97.75 105 ALA A CA 1
ATOM 889 C C . ALA A 1 105 ? -3.996 -2.639 4.157 1.00 97.75 105 ALA A C 1
ATOM 891 O O . ALA A 1 105 ? -3.580 -2.844 3.013 1.00 97.75 105 ALA A O 1
ATOM 892 N N . CYS A 1 106 ? -4.201 -3.640 5.021 1.00 96.75 106 CYS A N 1
ATOM 893 C CA . CYS A 1 106 ? -4.022 -5.046 4.649 1.00 96.75 106 CYS A CA 1
ATOM 894 C C . CYS A 1 106 ? -4.964 -5.440 3.502 1.00 96.75 106 CYS A C 1
ATOM 896 O O . CYS A 1 106 ? -4.497 -5.882 2.458 1.00 96.75 106 CYS A O 1
ATOM 898 N N . PHE A 1 107 ? -6.272 -5.192 3.634 1.00 96.88 107 PHE A N 1
ATOM 899 C CA . PHE A 1 107 ? -7.221 -5.525 2.564 1.00 96.88 107 PHE A CA 1
ATOM 900 C C . PHE A 1 107 ? -7.009 -4.690 1.296 1.00 96.88 107 PHE A C 1
ATOM 902 O O . PHE A 1 107 ? -7.149 -5.208 0.189 1.00 96.88 107 PHE A O 1
ATOM 909 N N . LEU A 1 108 ? -6.631 -3.418 1.437 1.00 96.44 108 LEU A N 1
ATOM 910 C CA . LEU A 1 108 ? -6.291 -2.556 0.306 1.00 96.44 108 LEU A CA 1
ATOM 911 C C . LEU A 1 108 ? -5.125 -3.126 -0.492 1.00 96.44 108 LEU A C 1
ATOM 913 O O . LEU A 1 108 ? -5.172 -3.147 -1.720 1.00 96.44 108 LEU A O 1
ATOM 917 N N . THR A 1 109 ? -4.127 -3.666 0.203 1.00 94.75 109 THR A N 1
ATOM 918 C CA . THR A 1 109 ? -3.005 -4.367 -0.425 1.00 94.75 109 THR A CA 1
ATOM 919 C C . THR A 1 109 ? -3.485 -5.541 -1.256 1.00 94.75 109 THR A C 1
ATOM 921 O O . THR A 1 109 ? -3.123 -5.621 -2.428 1.00 94.75 109 THR A O 1
ATOM 924 N N . ASP A 1 110 ? -4.357 -6.385 -0.710 1.00 93.50 110 ASP A N 1
ATOM 925 C CA . ASP A 1 110 ? -4.873 -7.568 -1.403 1.00 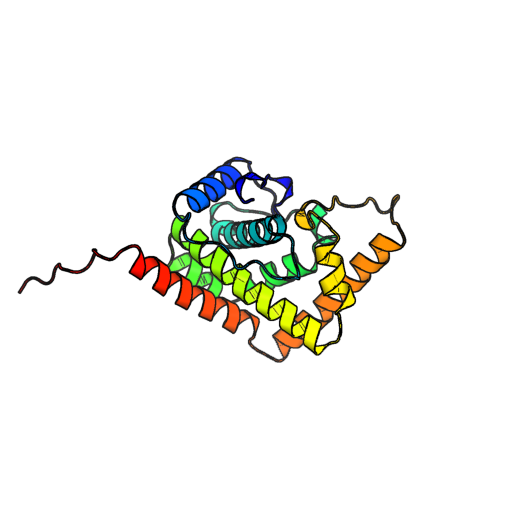93.50 110 ASP A CA 1
ATOM 926 C C . ASP A 1 110 ? -5.592 -7.195 -2.700 1.00 93.50 110 ASP A C 1
ATOM 928 O O . ASP A 1 110 ? -5.312 -7.751 -3.768 1.00 93.50 110 ASP A O 1
ATOM 932 N N . TYR A 1 111 ? -6.496 -6.216 -2.628 1.00 94.06 111 TYR A N 1
ATOM 933 C CA . TYR A 1 111 ? -7.284 -5.796 -3.781 1.00 94.06 111 TYR A CA 1
ATOM 934 C C . TYR A 1 111 ? -6.445 -5.070 -4.831 1.00 94.06 111 TYR A C 1
ATOM 936 O O . TYR A 1 111 ? -6.556 -5.390 -6.016 1.00 94.06 111 TYR A O 1
ATOM 944 N N . VAL A 1 112 ? -5.554 -4.163 -4.419 1.00 92.06 112 VAL A N 1
ATOM 945 C CA . VAL A 1 112 ? -4.639 -3.469 -5.339 1.00 92.06 112 VAL A CA 1
ATOM 946 C C . VAL A 1 112 ? -3.676 -4.466 -5.989 1.00 92.06 112 VAL A C 1
ATOM 948 O O . VAL A 1 112 ? -3.406 -4.382 -7.186 1.00 92.06 112 VAL A O 1
ATOM 951 N N . HIS A 1 113 ? -3.180 -5.455 -5.245 1.00 89.62 113 HIS A N 1
ATOM 952 C CA . HIS A 1 113 ? -2.323 -6.511 -5.780 1.00 89.62 113 HIS A CA 1
ATOM 953 C C . HIS A 1 113 ? -3.053 -7.397 -6.791 1.00 89.62 113 HIS A C 1
ATOM 955 O O . HIS A 1 113 ? -2.513 -7.664 -7.868 1.00 89.62 113 HIS A O 1
ATOM 961 N N . ALA A 1 114 ? -4.278 -7.823 -6.480 1.00 89.25 114 ALA A N 1
ATOM 962 C CA . ALA A 1 114 ? -5.107 -8.603 -7.393 1.00 89.25 114 ALA A CA 1
ATOM 963 C C . ALA A 1 114 ? -5.436 -7.820 -8.674 1.00 89.25 114 ALA A C 1
ATOM 965 O O . ALA A 1 114 ? -5.369 -8.371 -9.774 1.00 89.25 114 ALA A O 1
ATOM 966 N N . TRP A 1 115 ? -5.733 -6.527 -8.547 1.00 89.75 115 TRP A N 1
ATOM 967 C CA . TRP A 1 115 ? -5.988 -5.646 -9.681 1.00 89.75 115 TRP A CA 1
ATOM 968 C C . TRP A 1 115 ? -4.753 -5.467 -10.573 1.00 89.75 115 TRP A C 1
ATOM 970 O O . TRP A 1 115 ? -4.830 -5.750 -11.772 1.00 89.75 115 TRP A O 1
ATOM 980 N N . LYS A 1 116 ? -3.593 -5.114 -9.993 1.00 86.50 116 LYS A N 1
ATOM 981 C CA . LYS A 1 116 ? -2.308 -5.030 -10.716 1.00 86.50 116 LYS A CA 1
ATOM 982 C C . LYS A 1 116 ? -2.016 -6.325 -11.479 1.00 86.50 116 LYS A C 1
ATOM 984 O O . LYS A 1 116 ? -1.644 -6.289 -12.650 1.00 86.50 116 LYS A O 1
ATOM 989 N N . ARG A 1 117 ? -2.216 -7.476 -10.828 1.00 85.56 117 ARG A N 1
ATOM 990 C CA . ARG A 1 117 ? -2.029 -8.798 -11.436 1.00 8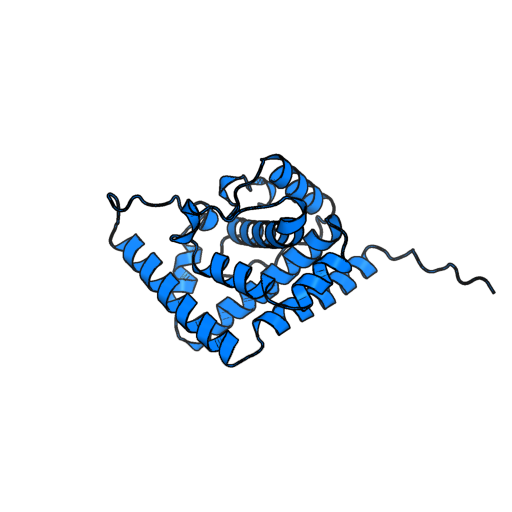5.56 117 ARG A CA 1
ATOM 991 C C . ARG A 1 117 ? -2.953 -9.017 -12.632 1.00 85.56 117 ARG A C 1
ATOM 993 O O . ARG A 1 117 ? -2.463 -9.372 -13.697 1.00 85.56 117 ARG A O 1
ATOM 1000 N N . LYS A 1 118 ? -4.253 -8.749 -12.485 1.00 87.31 118 LYS A N 1
ATOM 1001 C CA . LYS A 1 118 ? -5.236 -8.901 -13.569 1.00 87.31 118 LYS A CA 1
ATOM 1002 C C . LYS A 1 118 ? -4.869 -8.061 -14.796 1.00 87.31 118 LYS A C 1
ATOM 1004 O O . LYS A 1 118 ? -5.012 -8.539 -15.918 1.00 87.31 118 LYS A O 1
ATOM 1009 N N . ILE A 1 119 ? -4.388 -6.832 -14.597 1.00 85.94 119 ILE A N 1
ATOM 1010 C CA . ILE A 1 119 ? -3.921 -5.970 -15.695 1.00 85.94 119 ILE A CA 1
ATOM 1011 C C . ILE A 1 119 ? -2.693 -6.581 -16.373 1.00 85.94 119 ILE A C 1
ATOM 1013 O O . ILE A 1 119 ? -2.660 -6.693 -17.596 1.00 85.94 119 ILE A O 1
ATOM 1017 N N . MET A 1 120 ? -1.697 -7.012 -15.598 1.00 83.56 120 MET A N 1
ATOM 1018 C CA . MET A 1 120 ? -0.492 -7.628 -16.159 1.00 83.56 120 MET A CA 1
ATOM 1019 C C . MET A 1 120 ? -0.811 -8.896 -16.964 1.00 83.56 120 MET A C 1
ATOM 1021 O O . MET A 1 120 ? -0.316 -9.032 -18.080 1.00 83.56 120 MET A O 1
ATOM 1025 N N . GLU A 1 121 ? -1.684 -9.768 -16.453 1.00 85.19 121 GLU A N 1
ATOM 1026 C CA . GLU A 1 121 ? -2.143 -10.982 -17.146 1.00 85.19 121 GLU A CA 1
ATOM 1027 C C . GLU A 1 121 ? -2.921 -10.640 -18.432 1.00 85.19 121 GLU A C 1
ATOM 1029 O O . GLU A 1 121 ? -2.641 -11.189 -19.497 1.00 85.19 121 GLU A O 1
ATOM 1034 N N . LYS A 1 122 ? -3.852 -9.674 -18.375 1.00 86.81 122 LYS A N 1
ATOM 1035 C CA . LYS A 1 122 ? -4.642 -9.208 -19.536 1.00 86.81 122 LYS A CA 1
ATOM 1036 C C . LYS A 1 122 ? -3.763 -8.704 -20.684 1.00 86.81 122 LYS A C 1
ATOM 1038 O O . LYS A 1 122 ? -4.149 -8.828 -21.845 1.00 86.81 122 LYS A O 1
ATOM 1043 N N . HIS A 1 123 ? -2.608 -8.126 -20.366 1.00 82.94 123 HIS A N 1
ATOM 1044 C CA . HIS A 1 123 ? -1.699 -7.526 -21.339 1.00 82.94 123 HIS A CA 1
ATOM 1045 C C . HIS A 1 123 ? -0.410 -8.336 -21.578 1.00 82.94 123 HIS A C 1
ATOM 1047 O O . HIS A 1 123 ? 0.512 -7.811 -22.200 1.00 82.94 123 HIS A O 1
ATOM 1053 N N . ALA A 1 124 ? -0.355 -9.599 -21.133 1.00 79.62 124 ALA A N 1
ATOM 1054 C CA . ALA A 1 124 ? 0.774 -10.517 -21.333 1.00 79.62 124 ALA A CA 1
ATOM 1055 C C . ALA A 1 124 ? 2.130 -9.985 -20.814 1.00 79.62 124 ALA A C 1
ATOM 1057 O O . ALA A 1 124 ? 3.175 -10.175 -21.434 1.00 79.62 124 ALA A O 1
ATOM 1058 N N . TYR A 1 125 ? 2.126 -9.325 -19.650 1.00 77.56 125 TYR A N 1
ATOM 1059 C CA . TYR A 1 125 ? 3.343 -8.906 -18.937 1.00 77.56 125 TYR A CA 1
ATOM 1060 C C . TYR A 1 125 ? 3.853 -9.991 -17.973 1.00 77.56 125 TYR A C 1
ATOM 1062 O O . TYR A 1 125 ? 4.345 -9.688 -16.884 1.00 77.56 125 TYR A O 1
ATOM 1070 N N . ASP A 1 126 ? 3.759 -11.264 -18.365 1.00 69.44 126 ASP A N 1
ATOM 1071 C CA . ASP A 1 126 ? 4.137 -12.411 -17.529 1.00 69.44 126 ASP A CA 1
ATOM 1072 C C . ASP A 1 126 ? 5.601 -12.356 -17.079 1.00 69.44 126 ASP A C 1
ATOM 1074 O O . ASP A 1 126 ? 5.929 -12.701 -15.945 1.00 69.44 126 ASP A O 1
ATOM 1078 N N . GLU A 1 127 ? 6.488 -11.817 -17.918 1.00 64.69 127 GLU A N 1
ATOM 1079 C CA . GLU A 1 127 ? 7.890 -11.600 -17.556 1.00 64.69 127 GLU A CA 1
ATOM 1080 C C . GLU A 1 127 ? 8.053 -10.646 -16.363 1.00 64.69 127 GLU A C 1
ATOM 1082 O O . GLU A 1 127 ? 8.937 -10.854 -15.536 1.00 64.69 127 GLU A O 1
ATOM 1087 N N . MET A 1 128 ? 7.190 -9.632 -16.222 1.00 65.50 128 MET A N 1
ATOM 1088 C CA . MET A 1 128 ? 7.208 -8.727 -15.065 1.00 65.50 128 MET A CA 1
ATOM 1089 C C . MET A 1 128 ? 6.681 -9.411 -13.802 1.00 65.50 128 MET A C 1
ATOM 1091 O O . MET A 1 128 ? 7.260 -9.228 -12.731 1.00 65.50 128 MET A O 1
ATOM 1095 N N . LEU A 1 129 ? 5.631 -10.233 -13.934 1.00 63.81 129 LEU A N 1
ATOM 1096 C CA . LEU A 1 129 ? 5.095 -11.050 -12.838 1.00 63.81 129 LEU A CA 1
ATOM 1097 C C . LEU A 1 129 ? 6.178 -11.984 -12.282 1.00 63.81 129 LEU A C 1
ATOM 1099 O O . LEU A 1 129 ? 6.361 -12.079 -11.070 1.00 63.81 129 LEU A O 1
ATOM 1103 N N . MET A 1 130 ? 6.945 -12.608 -13.178 1.00 59.09 130 MET A N 1
ATOM 1104 C CA . MET A 1 130 ? 8.024 -13.531 -12.830 1.00 59.09 130 MET A CA 1
ATOM 1105 C C . MET A 1 130 ? 9.281 -12.830 -12.300 1.00 59.09 130 MET A C 1
ATOM 1107 O O . MET A 1 130 ? 10.006 -13.410 -11.496 1.00 59.09 130 MET A O 1
ATOM 1111 N N . ARG A 1 131 ? 9.568 -11.586 -12.711 1.00 58.22 131 ARG A N 1
ATOM 1112 C CA . ARG A 1 131 ? 10.764 -10.862 -12.243 1.00 58.22 131 ARG A CA 1
ATOM 1113 C C . ARG A 1 131 ? 10.631 -10.359 -10.811 1.00 58.22 131 ARG A C 1
ATOM 1115 O O . ARG A 1 131 ? 11.604 -10.451 -10.068 1.00 58.22 131 ARG A O 1
ATOM 1122 N N . ASN A 1 132 ? 9.443 -9.905 -10.414 1.00 55.50 132 ASN A N 1
ATOM 1123 C CA . ASN A 1 132 ? 9.193 -9.483 -9.034 1.00 55.50 132 ASN A CA 1
ATOM 1124 C C . ASN A 1 132 ? 9.329 -10.648 -8.033 1.00 55.50 132 ASN A C 1
ATOM 1126 O O . ASN A 1 132 ? 9.699 -10.420 -6.886 1.00 55.50 132 ASN A O 1
ATOM 1130 N N . LEU A 1 133 ? 9.107 -11.897 -8.470 1.00 51.00 133 LEU A N 1
ATOM 1131 C CA . LEU A 1 133 ? 9.407 -13.100 -7.679 1.00 51.00 133 LEU A CA 1
ATOM 1132 C C . LEU A 1 133 ? 10.914 -13.341 -7.485 1.00 51.00 133 LEU A C 1
ATOM 1134 O O . LEU A 1 133 ? 11.320 -13.962 -6.503 1.00 51.00 133 LEU A O 1
ATOM 1138 N N . CYS A 1 134 ? 11.745 -12.891 -8.429 1.00 49.16 134 CYS A N 1
ATOM 1139 C CA . CYS A 1 134 ? 13.191 -13.120 -8.425 1.00 49.16 134 CYS A CA 1
ATOM 1140 C C . CYS A 1 134 ? 13.970 -12.036 -7.661 1.00 49.16 134 CYS A C 1
ATOM 1142 O O . CYS A 1 134 ? 15.071 -12.300 -7.175 1.00 49.16 134 CYS A O 1
ATOM 1144 N N . THR A 1 135 ? 13.417 -10.830 -7.519 1.00 59.00 135 THR A N 1
ATOM 1145 C CA . THR A 1 135 ? 13.930 -9.796 -6.612 1.00 59.00 135 THR A CA 1
ATOM 1146 C C . THR A 1 135 ? 13.443 -10.093 -5.200 1.00 59.00 135 THR A C 1
ATOM 1148 O O . THR A 1 135 ? 12.288 -9.845 -4.882 1.00 59.00 135 THR A O 1
ATOM 1151 N N . LYS A 1 136 ? 14.311 -10.643 -4.342 1.00 55.66 136 LYS A N 1
ATOM 1152 C CA . LYS A 1 136 ? 13.929 -11.084 -2.986 1.00 55.66 136 LYS A CA 1
ATOM 1153 C C . LYS A 1 136 ? 13.355 -9.981 -2.081 1.00 55.66 136 LYS A C 1
ATOM 1155 O O . LYS A 1 136 ? 12.741 -10.331 -1.080 1.00 55.66 136 LYS A O 1
ATOM 1160 N N . THR A 1 137 ? 13.542 -8.706 -2.419 1.00 68.00 137 THR A N 1
ATOM 1161 C CA . THR A 1 137 ? 13.098 -7.543 -1.633 1.00 68.00 137 THR A CA 1
ATOM 1162 C C . THR A 1 137 ? 12.961 -6.315 -2.541 1.00 68.00 137 THR A C 1
ATOM 1164 O O . THR A 1 137 ? 13.843 -5.456 -2.570 1.00 68.00 137 THR A O 1
ATOM 1167 N N . TYR A 1 138 ? 11.893 -6.253 -3.335 1.00 75.94 138 TYR A N 1
ATOM 1168 C CA . TYR A 1 138 ? 11.612 -5.144 -4.257 1.00 75.94 138 TYR A CA 1
ATOM 1169 C C . TYR A 1 138 ? 11.668 -3.769 -3.570 1.00 75.94 138 TYR A C 1
ATOM 1171 O O . TYR A 1 138 ? 12.295 -2.858 -4.100 1.00 75.94 138 TYR A O 1
ATOM 1179 N N . TYR A 1 139 ? 11.088 -3.634 -2.372 1.00 79.69 139 TYR A N 1
ATOM 1180 C CA . TYR A 1 139 ? 11.065 -2.360 -1.634 1.00 79.69 139 TYR A CA 1
ATOM 1181 C C . TYR A 1 139 ? 12.425 -1.929 -1.057 1.00 79.69 139 TYR A C 1
ATOM 1183 O O . TYR A 1 139 ? 12.553 -0.803 -0.586 1.00 79.69 139 TYR A O 1
ATOM 1191 N N . LEU A 1 140 ? 13.431 -2.809 -1.097 1.00 80.38 140 LEU A N 1
ATOM 1192 C CA . LEU A 1 140 ? 14.815 -2.512 -0.713 1.00 80.38 140 LEU A CA 1
ATOM 1193 C C . LEU A 1 140 ? 15.726 -2.278 -1.918 1.00 80.38 140 LEU A C 1
ATOM 1195 O O . LEU A 1 140 ? 16.939 -2.179 -1.749 1.00 80.38 140 LEU A O 1
ATOM 1199 N N . VAL A 1 141 ? 15.183 -2.240 -3.138 1.00 73.31 141 VAL A N 1
ATOM 1200 C CA . VAL A 1 141 ? 15.983 -1.887 -4.310 1.00 73.31 141 VAL A CA 1
ATOM 1201 C C . VAL A 1 141 ? 16.422 -0.435 -4.138 1.00 73.31 141 VAL A C 1
ATOM 1203 O O . VAL A 1 141 ? 15.641 0.497 -4.346 1.00 73.31 141 VAL A O 1
ATOM 1206 N N . GLU A 1 142 ? 17.674 -0.264 -3.702 1.00 63.66 142 GLU A N 1
ATOM 1207 C CA . GLU A 1 142 ? 18.308 1.037 -3.548 1.00 63.66 142 GLU A CA 1
ATOM 1208 C C . GLU A 1 142 ? 18.235 1.806 -4.863 1.00 63.66 142 GLU A C 1
ATOM 1210 O O . GLU A 1 142 ? 18.232 1.243 -5.965 1.00 63.66 142 GLU A O 1
ATOM 1215 N N . ASN A 1 143 ? 18.161 3.125 -4.739 1.00 54.81 143 ASN A N 1
ATOM 1216 C CA . ASN A 1 143 ? 18.205 3.980 -5.901 1.00 54.81 143 ASN A CA 1
ATOM 1217 C C . ASN A 1 143 ? 19.561 3.828 -6.574 1.00 54.81 143 ASN A C 1
ATOM 1219 O O . ASN A 1 143 ? 20.599 4.137 -5.995 1.00 54.81 143 ASN A O 1
ATOM 1223 N N . ILE A 1 144 ? 19.540 3.359 -7.812 1.00 52.97 144 ILE A N 1
ATOM 1224 C CA . ILE A 1 144 ? 20.756 3.214 -8.588 1.00 52.97 144 ILE A CA 1
ATOM 1225 C C . ILE A 1 144 ? 21.111 4.604 -9.092 1.00 52.97 144 ILE A C 1
ATOM 1227 O O . ILE A 1 144 ? 20.340 5.232 -9.823 1.00 52.97 144 ILE A O 1
ATOM 1231 N N . GLU A 1 145 ? 22.267 5.109 -8.663 1.00 53.25 145 GLU A N 1
ATOM 1232 C CA . GLU A 1 145 ? 22.833 6.312 -9.255 1.00 53.25 145 GLU A CA 1
ATOM 1233 C C . GLU A 1 145 ? 22.872 6.133 -10.780 1.00 53.25 145 GLU A C 1
ATOM 1235 O O . GLU A 1 145 ? 23.225 5.064 -11.277 1.00 53.25 145 GLU A O 1
ATOM 1240 N N . LEU A 1 146 ? 22.545 7.178 -11.548 1.00 52.16 146 LEU A N 1
ATOM 1241 C CA . LEU A 1 146 ? 22.599 7.145 -13.021 1.00 52.16 146 LEU A CA 1
ATOM 1242 C C . LEU A 1 146 ? 23.963 6.656 -13.559 1.00 52.16 146 LEU A C 1
ATOM 1244 O O . LEU A 1 146 ? 24.046 6.157 -14.679 1.00 52.16 146 LEU A O 1
ATOM 1248 N N . SER A 1 147 ? 25.019 6.775 -12.748 1.00 52.09 147 SER A N 1
ATOM 1249 C CA . SER A 1 147 ? 26.382 6.285 -12.978 1.00 52.09 147 SER A CA 1
ATOM 1250 C C . SER A 1 147 ? 26.528 4.751 -12.951 1.00 52.09 147 SER A C 1
ATOM 1252 O O . SER A 1 147 ? 27.530 4.238 -13.443 1.00 52.09 147 SER A O 1
ATOM 1254 N N . GLN A 1 148 ? 25.554 4.017 -12.407 1.00 60.53 148 GLN A N 1
ATOM 1255 C CA . GLN A 1 148 ? 25.579 2.566 -12.174 1.00 60.53 148 GLN A CA 1
ATOM 1256 C C . GLN A 1 148 ? 24.470 1.814 -12.938 1.00 60.53 148 GLN A C 1
ATOM 1258 O O . GLN A 1 148 ? 24.166 0.660 -12.635 1.00 60.53 148 GLN A O 1
ATOM 1263 N N . MET A 1 149 ? 23.849 2.453 -13.937 1.00 65.94 149 MET A N 1
ATOM 1264 C CA . MET A 1 149 ? 22.733 1.877 -14.690 1.00 65.94 149 MET A CA 1
ATOM 1265 C C . MET A 1 149 ? 23.153 0.618 -15.467 1.00 65.94 149 MET A C 1
ATOM 1267 O O . MET A 1 149 ? 23.874 0.693 -16.462 1.00 65.94 149 MET A O 1
ATOM 1271 N N . THR A 1 150 ? 22.677 -0.546 -15.020 1.00 71.38 150 THR A N 1
ATOM 1272 C CA . THR A 1 150 ? 22.873 -1.825 -15.714 1.00 71.38 150 THR A CA 1
ATOM 1273 C C . THR A 1 150 ? 21.764 -2.072 -16.746 1.00 71.38 150 THR A C 1
ATOM 1275 O O . THR A 1 150 ? 20.647 -1.563 -16.587 1.00 71.38 150 THR A O 1
ATOM 1278 N N . PRO A 1 151 ? 22.011 -2.880 -17.795 1.00 73.38 151 PRO A N 1
ATOM 1279 C CA . PRO A 1 151 ? 20.969 -3.285 -18.742 1.00 73.38 151 PRO A CA 1
ATOM 1280 C C . PRO A 1 151 ? 19.750 -3.922 -18.057 1.00 73.38 151 PRO A C 1
ATOM 1282 O O . PRO A 1 151 ? 18.607 -3.679 -18.443 1.00 73.38 151 PRO A O 1
ATOM 1285 N N . GLU A 1 152 ? 19.969 -4.705 -16.998 1.00 68.56 152 GLU A N 1
ATOM 1286 C CA . GLU A 1 152 ? 18.901 -5.342 -16.232 1.00 68.56 152 GLU A CA 1
ATOM 1287 C C . GLU A 1 152 ? 17.995 -4.323 -15.539 1.00 68.56 152 GLU A C 1
ATOM 1289 O O . GLU A 1 152 ? 16.770 -4.505 -15.552 1.00 68.56 152 GLU A O 1
ATOM 1294 N N . LEU A 1 153 ? 18.586 -3.264 -14.971 1.00 69.25 153 LEU A N 1
ATOM 1295 C CA . LEU A 1 153 ? 17.858 -2.161 -14.354 1.00 69.25 153 LEU A CA 1
ATOM 1296 C C . LEU A 1 153 ? 17.074 -1.363 -15.386 1.00 69.25 153 LEU A C 1
ATOM 1298 O O . LEU A 1 153 ? 15.914 -1.034 -15.147 1.00 69.25 153 LEU A O 1
ATOM 1302 N N . GLN A 1 154 ? 17.688 -1.049 -16.524 1.00 75.56 154 GLN A N 1
ATOM 1303 C CA . GLN A 1 154 ? 17.013 -0.296 -17.572 1.00 75.56 154 GLN A CA 1
ATOM 1304 C C . GLN A 1 154 ? 15.712 -1.000 -17.989 1.00 75.56 154 GLN A C 1
ATOM 1306 O O . GLN A 1 154 ? 14.661 -0.366 -18.062 1.00 75.56 154 GLN A O 1
ATOM 1311 N N . ILE A 1 155 ? 15.748 -2.328 -18.134 1.00 75.81 155 ILE A N 1
ATOM 1312 C CA . ILE A 1 155 ? 14.553 -3.137 -18.403 1.00 75.81 155 ILE A CA 1
ATOM 1313 C C . ILE A 1 155 ? 13.515 -3.009 -17.273 1.00 75.81 155 ILE A C 1
ATOM 1315 O O . ILE A 1 155 ? 12.321 -2.941 -17.557 1.00 75.81 155 ILE A O 1
ATOM 1319 N N . ILE A 1 156 ? 13.929 -2.956 -15.998 1.00 72.50 156 ILE A N 1
ATOM 1320 C CA . ILE A 1 156 ? 13.004 -2.753 -14.865 1.00 72.50 156 ILE A CA 1
ATOM 1321 C C . ILE A 1 156 ? 12.302 -1.399 -14.985 1.00 72.50 156 ILE A C 1
ATOM 1323 O O . ILE A 1 156 ? 11.076 -1.34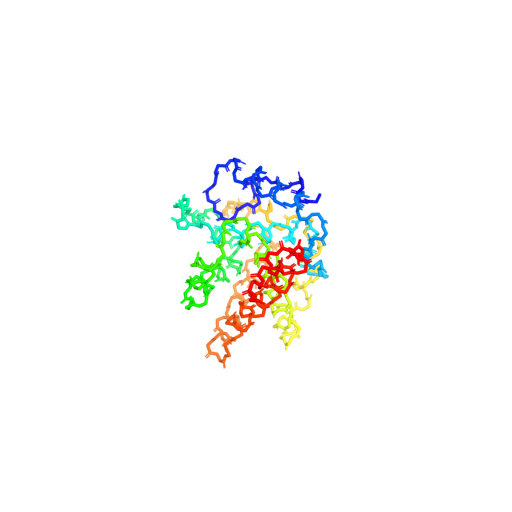7 -14.913 1.00 72.50 156 ILE A O 1
ATOM 1327 N N . LEU A 1 157 ? 13.057 -0.320 -15.194 1.00 76.44 157 LEU A N 1
ATOM 1328 C CA . LEU A 1 157 ? 12.504 1.033 -15.290 1.00 76.44 157 LEU A CA 1
ATOM 1329 C C . LEU A 1 157 ? 11.570 1.180 -16.499 1.00 76.44 157 LEU A C 1
ATOM 1331 O O . LEU A 1 157 ? 10.477 1.735 -16.381 1.00 76.44 157 LEU A O 1
ATOM 1335 N N . GLU A 1 158 ? 11.947 0.622 -17.651 1.00 79.19 158 GLU A N 1
ATOM 1336 C CA . GLU A 1 158 ? 11.091 0.596 -18.841 1.00 79.19 158 GLU A CA 1
ATOM 1337 C C . GLU A 1 158 ? 9.786 -0.166 -18.590 1.00 79.19 158 GLU A C 1
ATOM 1339 O O . GLU A 1 158 ? 8.712 0.262 -19.018 1.00 79.19 158 GLU A O 1
ATOM 1344 N N . ASN A 1 159 ? 9.863 -1.283 -17.873 1.00 77.69 159 ASN A N 1
ATOM 1345 C CA . ASN A 1 159 ? 8.708 -2.091 -17.512 1.00 77.69 159 ASN A CA 1
ATOM 1346 C C . ASN A 1 159 ? 7.792 -1.375 -16.508 1.00 77.69 159 ASN A C 1
ATOM 1348 O O . ASN A 1 159 ? 6.578 -1.348 -16.711 1.00 77.69 159 ASN A O 1
ATOM 1352 N N . GLN A 1 160 ? 8.351 -0.713 -15.491 1.00 78.88 160 GLN A N 1
ATOM 1353 C CA . GLN A 1 160 ? 7.603 0.153 -14.570 1.00 78.88 160 GLN A CA 1
ATOM 1354 C C . GLN A 1 160 ? 6.851 1.249 -15.339 1.00 78.88 160 GLN A C 1
ATOM 1356 O O . GLN A 1 160 ? 5.647 1.419 -15.157 1.00 78.88 160 GLN A O 1
ATOM 1361 N N . ALA A 1 161 ? 7.518 1.933 -16.273 1.00 83.19 161 ALA A N 1
ATOM 1362 C CA . ALA A 1 161 ? 6.895 2.976 -17.087 1.00 83.19 161 ALA A CA 1
ATOM 1363 C C . ALA A 1 161 ? 5.778 2.439 -18.003 1.00 83.19 161 ALA A C 1
ATOM 1365 O O . ALA A 1 161 ? 4.740 3.087 -18.160 1.00 83.19 161 ALA A O 1
ATOM 1366 N N . LYS A 1 162 ? 5.960 1.255 -18.607 1.00 84.62 162 LYS A N 1
ATOM 1367 C CA . LYS A 1 162 ? 4.909 0.582 -19.393 1.00 84.62 162 LYS A CA 1
ATOM 1368 C C . LYS A 1 162 ? 3.696 0.256 -18.523 1.00 84.62 162 LYS A C 1
ATOM 1370 O O . LYS A 1 162 ? 2.573 0.532 -18.939 1.00 84.62 162 LYS A O 1
ATOM 1375 N N . LEU A 1 163 ? 3.917 -0.266 -17.317 1.00 84.00 163 LEU A N 1
ATOM 1376 C CA . LEU A 1 163 ? 2.836 -0.607 -16.397 1.00 84.00 163 LEU A CA 1
ATOM 1377 C C . LEU A 1 163 ? 2.078 0.636 -15.920 1.00 84.00 163 LEU A C 1
ATOM 1379 O O . LEU A 1 163 ? 0.853 0.626 -15.948 1.00 84.00 163 LEU A O 1
ATOM 1383 N N . VAL A 1 164 ? 2.765 1.733 -15.584 1.00 86.94 164 VAL A N 1
ATOM 1384 C CA . VAL A 1 164 ? 2.103 3.008 -15.243 1.00 86.94 164 VAL A CA 1
ATOM 1385 C C . VAL A 1 164 ? 1.199 3.479 -16.381 1.00 86.94 164 VAL A C 1
ATOM 1387 O O . VAL A 1 164 ? 0.047 3.819 -16.138 1.00 86.94 164 VAL A O 1
ATOM 1390 N N . LYS A 1 165 ? 1.669 3.445 -17.635 1.00 87.75 165 LYS A N 1
ATOM 1391 C CA . LYS A 1 165 ? 0.844 3.838 -18.794 1.00 87.75 165 LYS A CA 1
ATOM 1392 C C . LYS A 1 165 ? -0.433 3.003 -18.916 1.00 87.75 165 LYS A C 1
ATOM 1394 O O . LYS A 1 165 ? -1.475 3.543 -19.278 1.00 87.75 165 LYS A O 1
ATOM 1399 N N . LEU A 1 166 ? -0.359 1.706 -18.621 1.00 86.69 166 LEU A N 1
ATOM 1400 C CA . LEU A 1 166 ? -1.529 0.826 -18.629 1.00 86.69 166 LEU A CA 1
ATOM 1401 C C . LEU A 1 166 ? -2.466 1.125 -17.467 1.00 86.69 166 LEU A C 1
ATOM 1403 O O . LEU A 1 166 ? -3.665 1.227 -17.685 1.00 86.69 166 LEU A O 1
ATOM 1407 N N . LEU A 1 167 ? -1.929 1.314 -16.261 1.00 86.31 167 LEU A N 1
ATOM 1408 C CA . LEU A 1 167 ? -2.730 1.647 -15.084 1.00 86.31 167 LEU A CA 1
ATOM 1409 C C . LEU A 1 167 ? -3.468 2.975 -15.273 1.00 86.31 167 LEU A C 1
ATOM 1411 O O . LEU A 1 167 ? -4.654 3.042 -14.979 1.00 86.31 167 LEU A O 1
ATOM 1415 N N . VAL A 1 168 ? -2.809 3.996 -15.833 1.00 88.12 168 VAL A N 1
ATOM 1416 C CA . VAL A 1 168 ? -3.450 5.272 -16.195 1.00 88.12 168 VAL A CA 1
ATOM 1417 C C . VAL A 1 168 ? -4.632 5.039 -17.131 1.00 88.12 168 VAL A C 1
ATOM 1419 O O . VAL A 1 168 ? -5.708 5.580 -16.900 1.00 88.12 168 VAL A O 1
ATOM 1422 N N . LYS A 1 169 ? -4.448 4.220 -18.171 1.00 86.44 169 LYS A N 1
ATOM 1423 C CA . LYS A 1 169 ? -5.517 3.909 -19.122 1.00 86.44 169 LYS A CA 1
ATOM 1424 C C . LYS A 1 169 ? -6.675 3.166 -18.447 1.00 86.44 169 LYS A C 1
ATOM 1426 O O . LYS A 1 169 ? -7.822 3.545 -18.635 1.00 86.44 169 LYS A O 1
ATOM 1431 N N . GLU A 1 170 ? -6.380 2.146 -17.645 1.00 86.94 170 GLU A N 1
ATOM 1432 C CA . GLU A 1 170 ? -7.407 1.356 -16.957 1.00 86.94 170 GLU A CA 1
ATOM 1433 C C . GLU A 1 170 ? -8.180 2.195 -15.931 1.00 86.94 170 GLU A C 1
ATOM 1435 O O . GLU A 1 170 ? -9.387 2.038 -15.843 1.00 86.94 170 GLU A O 1
ATOM 1440 N N . ILE A 1 171 ? -7.534 3.123 -15.214 1.00 85.56 171 ILE A N 1
ATOM 1441 C CA . ILE A 1 171 ? -8.220 4.053 -14.293 1.00 85.56 171 ILE A CA 1
ATOM 1442 C C . ILE A 1 171 ? -9.104 5.053 -15.053 1.00 85.56 171 ILE A C 1
ATOM 1444 O O . ILE A 1 171 ? -10.167 5.437 -14.579 1.00 85.56 171 ILE A O 1
ATOM 1448 N N . GLN A 1 172 ? -8.682 5.501 -16.237 1.00 82.94 172 GLN A N 1
ATOM 1449 C CA . GLN A 1 172 ? -9.489 6.411 -17.058 1.00 82.94 172 GLN A CA 1
ATOM 1450 C C . GLN A 1 172 ? -10.709 5.722 -17.681 1.00 82.94 172 GLN A C 1
ATOM 1452 O O . GLN A 1 172 ? -11.707 6.384 -17.962 1.00 82.94 172 GLN A O 1
ATOM 1457 N N . GLU A 1 173 ? -10.618 4.417 -17.936 1.00 82.94 173 GLU A N 1
ATOM 1458 C CA . GLU A 1 173 ? -11.660 3.629 -18.599 1.00 82.94 173 GLU A CA 1
ATOM 1459 C C . GLU A 1 173 ? -12.584 2.895 -17.608 1.00 82.94 173 GLU A C 1
ATOM 1461 O O . GLU A 1 173 ? -13.717 2.574 -17.967 1.00 82.94 173 GLU A O 1
ATOM 1466 N N . ASP A 1 174 ? -12.130 2.642 -16.376 1.00 78.75 174 ASP A N 1
ATOM 1467 C CA . ASP A 1 174 ? -12.833 1.873 -15.345 1.00 78.75 174 ASP A CA 1
ATOM 1468 C C . ASP A 1 174 ? -12.583 2.466 -13.944 1.00 78.75 174 ASP A C 1
ATOM 1470 O O . ASP A 1 174 ? -11.477 2.889 -13.612 1.00 78.75 174 ASP A O 1
ATOM 1474 N N . CYS A 1 175 ? -13.586 2.409 -13.066 1.00 80.75 175 CYS A N 1
ATOM 1475 C CA . CYS A 1 175 ? -13.483 2.803 -11.654 1.00 80.75 175 CYS A CA 1
ATOM 1476 C C . CYS A 1 175 ? -12.797 1.704 -10.816 1.00 80.75 175 CYS A C 1
ATOM 1478 O O . CYS A 1 175 ? -13.265 1.300 -9.744 1.00 80.75 175 CYS A O 1
ATOM 1480 N N . ALA A 1 176 ? -11.723 1.119 -11.349 1.00 85.25 176 ALA A N 1
ATOM 1481 C CA . ALA A 1 176 ? -11.120 -0.083 -10.797 1.00 85.25 176 ALA A CA 1
ATOM 1482 C C . ALA A 1 176 ? -10.423 0.186 -9.455 1.00 85.25 176 ALA A C 1
ATOM 1484 O O . ALA A 1 176 ? -10.484 -0.663 -8.558 1.00 85.25 176 ALA A O 1
ATOM 1485 N N . ILE A 1 177 ? -9.801 1.362 -9.295 1.00 89.81 177 ILE A N 1
ATOM 1486 C CA . ILE A 1 177 ? -9.157 1.748 -8.036 1.00 89.81 177 ILE A CA 1
ATOM 1487 C C . ILE A 1 177 ? -10.209 2.018 -6.959 1.00 89.81 177 ILE A C 1
ATOM 1489 O O . ILE A 1 177 ? -10.088 1.506 -5.846 1.00 89.81 177 ILE A O 1
ATOM 1493 N N . GLU A 1 178 ? -11.307 2.690 -7.312 1.00 91.38 178 GLU A N 1
ATOM 1494 C CA . GLU A 1 178 ? -12.462 2.884 -6.443 1.00 91.38 178 GLU A CA 1
ATOM 1495 C C . GLU A 1 178 ? -13.027 1.537 -5.980 1.00 91.38 178 GLU A C 1
ATOM 1497 O O . GLU A 1 178 ? -13.199 1.310 -4.783 1.00 91.38 178 GLU A O 1
ATOM 1502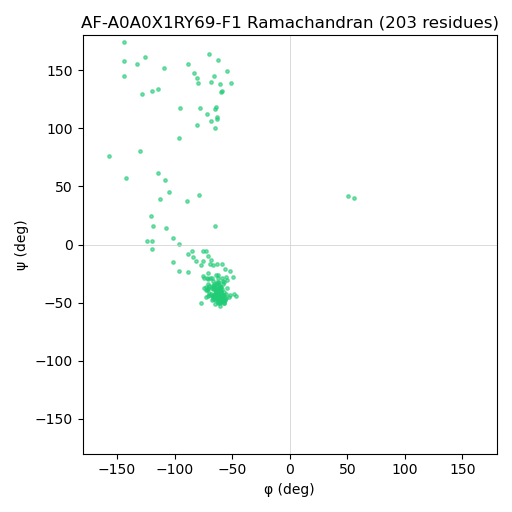 N N . CYS A 1 179 ? -13.231 0.597 -6.905 1.00 92.31 179 CYS A N 1
ATOM 1503 C CA . CYS A 1 179 ? -13.723 -0.739 -6.578 1.00 92.31 179 CYS A CA 1
ATOM 1504 C C . CYS A 1 179 ? -12.786 -1.486 -5.612 1.00 92.31 179 CYS A C 1
ATOM 1506 O O . CYS A 1 179 ? -13.253 -2.208 -4.725 1.00 92.31 179 CYS A O 1
ATOM 1508 N N . CYS A 1 180 ? -11.466 -1.314 -5.750 1.00 94.50 180 CYS A N 1
ATOM 1509 C CA . CYS A 1 180 ? -10.504 -1.870 -4.799 1.00 94.50 180 CYS A CA 1
ATOM 1510 C C . CYS A 1 180 ? -10.707 -1.271 -3.404 1.00 94.50 180 CYS A C 1
ATOM 1512 O O . CYS A 1 180 ? -10.831 -2.017 -2.431 1.00 94.50 180 CYS A O 1
ATOM 1514 N N . ILE A 1 181 ? -10.795 0.056 -3.299 1.00 95.88 181 ILE A N 1
ATOM 1515 C CA . ILE A 1 181 ? -10.961 0.761 -2.021 1.00 95.88 181 ILE A CA 1
ATOM 1516 C C . ILE A 1 181 ? -12.289 0.372 -1.355 1.00 95.88 181 ILE A C 1
ATOM 1518 O O . ILE A 1 181 ? -12.306 0.008 -0.178 1.00 95.88 181 ILE A O 1
ATOM 1522 N N . GLU A 1 182 ? -13.390 0.356 -2.105 1.00 95.69 182 GLU A N 1
ATOM 1523 C CA . GLU A 1 182 ? -14.715 -0.017 -1.602 1.00 95.69 182 GLU A CA 1
ATOM 1524 C C . GLU A 1 182 ? -14.712 -1.427 -0.997 1.00 95.69 182 GLU A C 1
ATOM 1526 O O . GLU A 1 182 ? -15.135 -1.641 0.145 1.00 95.69 182 GLU A O 1
ATOM 1531 N N . LYS A 1 183 ? -14.178 -2.403 -1.737 1.00 96.38 183 LYS A N 1
ATOM 1532 C CA . LYS A 1 183 ? -14.101 -3.791 -1.271 1.00 96.38 183 LYS A CA 1
ATOM 1533 C C . LYS A 1 183 ? -13.203 -3.941 -0.046 1.00 96.38 183 LYS A C 1
ATOM 1535 O O . LYS A 1 183 ? -13.510 -4.751 0.833 1.00 96.38 183 LYS A O 1
ATOM 1540 N N . SER A 1 184 ? -12.140 -3.144 0.035 1.00 96.69 184 SER A N 1
ATOM 1541 C CA . SER A 1 184 ? -11.248 -3.086 1.199 1.00 96.69 184 SER A CA 1
ATOM 1542 C C . SER A 1 184 ? -11.994 -2.608 2.440 1.00 96.69 184 SER A C 1
ATOM 1544 O O . SER A 1 184 ? -11.920 -3.240 3.492 1.00 96.69 184 SER A O 1
ATOM 1546 N N . ILE A 1 185 ? -12.792 -1.543 2.305 1.00 96.69 185 ILE A N 1
ATOM 1547 C CA . ILE A 1 185 ? -13.636 -1.002 3.379 1.00 96.69 185 ILE A CA 1
ATOM 1548 C C . ILE A 1 185 ? -14.661 -2.042 3.847 1.00 96.69 185 ILE A C 1
ATOM 1550 O O . ILE A 1 185 ? -14.866 -2.209 5.053 1.00 96.69 185 ILE A O 1
ATOM 1554 N N . ILE A 1 186 ? -15.323 -2.735 2.913 1.00 96.75 186 ILE A N 1
ATOM 1555 C CA . ILE A 1 186 ? -16.327 -3.762 3.230 1.00 96.75 186 ILE A CA 1
ATOM 1556 C C . ILE A 1 186 ? -15.691 -4.909 4.025 1.00 96.75 186 ILE A C 1
ATOM 1558 O O . ILE A 1 186 ? -16.211 -5.276 5.082 1.00 96.75 186 ILE A O 1
ATOM 1562 N N . GLN A 1 187 ? -14.558 -5.442 3.558 1.00 96.38 187 GLN A N 1
ATOM 1563 C CA . GLN A 1 187 ? -13.854 -6.527 4.246 1.00 96.38 187 GLN A CA 1
ATOM 1564 C C . GLN A 1 187 ? -13.313 -6.099 5.609 1.00 96.38 187 GLN A C 1
ATOM 1566 O O . GLN A 1 187 ? -13.531 -6.804 6.594 1.00 96.38 187 GLN A O 1
ATOM 1571 N N . ALA A 1 188 ? -12.709 -4.912 5.706 1.00 96.50 188 ALA A N 1
ATOM 1572 C CA . ALA A 1 188 ? -12.218 -4.380 6.973 1.00 96.50 188 ALA A CA 1
ATOM 1573 C C . ALA A 1 188 ? -13.341 -4.273 8.012 1.00 96.50 188 ALA A C 1
ATOM 1575 O O . ALA A 1 188 ? -13.189 -4.725 9.145 1.00 96.50 188 ALA A O 1
ATOM 1576 N N . LYS A 1 189 ? -14.513 -3.755 7.621 1.00 95.69 189 LYS A N 1
ATOM 1577 C CA . LYS A 1 189 ? -15.686 -3.693 8.507 1.00 95.69 189 LYS A CA 1
ATOM 1578 C C . LYS A 1 189 ? -16.159 -5.073 8.943 1.00 95.69 189 LYS A C 1
ATOM 1580 O O . LYS A 1 189 ? -16.508 -5.244 10.109 1.00 95.69 189 LYS A O 1
ATOM 1585 N N . ALA A 1 190 ? -16.208 -6.039 8.028 1.00 95.44 190 ALA A N 1
ATOM 1586 C CA . ALA A 1 190 ? -16.610 -7.404 8.352 1.00 95.44 190 ALA A CA 1
ATOM 1587 C C . ALA A 1 190 ? -15.642 -8.043 9.362 1.00 95.44 190 ALA A C 1
ATOM 1589 O O . ALA A 1 190 ? -16.084 -8.567 10.385 1.00 95.44 190 ALA A O 1
ATOM 1590 N N . PHE A 1 191 ? -14.336 -7.909 9.126 1.00 95.25 191 PHE A N 1
ATOM 1591 C CA . PHE A 1 191 ? -13.287 -8.405 10.013 1.00 95.25 191 PHE A CA 1
ATOM 1592 C C . PHE A 1 191 ? -13.352 -7.761 11.408 1.00 95.25 191 PHE A C 1
ATOM 1594 O O . PHE A 1 191 ? -13.394 -8.459 12.420 1.00 95.25 191 PHE A O 1
ATOM 1601 N N . LEU A 1 192 ? -13.444 -6.429 11.479 1.00 94.81 192 LEU A N 1
ATOM 1602 C CA . LEU A 1 192 ? -13.506 -5.693 12.749 1.00 94.81 192 LEU A CA 1
ATOM 1603 C C . LEU A 1 192 ? -14.759 -6.030 13.570 1.00 94.81 192 LEU A C 1
ATOM 1605 O O . LEU A 1 192 ? -14.681 -6.119 14.797 1.00 94.81 192 LEU A O 1
ATOM 1609 N N . ARG A 1 193 ? -15.903 -6.262 12.907 1.00 93.38 193 ARG A N 1
ATOM 1610 C CA . ARG A 1 193 ? -17.139 -6.733 13.558 1.00 93.38 193 ARG A CA 1
ATOM 1611 C C . ARG A 1 193 ? -16.977 -8.133 14.133 1.00 93.38 193 ARG A C 1
ATOM 1613 O O . ARG A 1 193 ? -17.363 -8.353 15.274 1.00 93.38 193 ARG A O 1
ATOM 1620 N N . TYR A 1 194 ? -16.384 -9.053 13.373 1.00 90.50 194 TYR A N 1
ATOM 1621 C CA . TYR A 1 194 ? -16.133 -10.419 13.838 1.00 90.50 194 TYR A CA 1
ATOM 1622 C C . TYR A 1 194 ? -15.218 -10.446 15.070 1.00 90.50 194 TYR A C 1
ATOM 1624 O O . TYR A 1 194 ? -15.467 -11.193 16.013 1.00 90.50 194 TYR A O 1
ATOM 1632 N N . ARG A 1 195 ? -14.196 -9.582 15.102 1.00 84.81 195 ARG A N 1
ATOM 1633 C CA . ARG A 1 195 ? -13.264 -9.464 16.234 1.00 84.81 195 ARG A CA 1
ATOM 1634 C C . ARG A 1 195 ? -13.816 -8.710 17.443 1.00 84.81 195 ARG A C 1
ATOM 1636 O O . ARG A 1 195 ? -13.275 -8.849 18.536 1.00 84.81 195 ARG A O 1
ATOM 1643 N N . SER A 1 196 ? -14.886 -7.936 17.263 1.00 75.75 196 SER A N 1
ATOM 1644 C CA . SER A 1 196 ? -15.561 -7.192 18.332 1.00 75.75 196 SER A CA 1
ATOM 1645 C C . SER A 1 196 ? -16.980 -7.726 18.565 1.00 75.75 196 SER A C 1
ATOM 1647 O O . SER A 1 196 ? -17.937 -6.966 18.401 1.00 75.75 196 SER A O 1
ATOM 1649 N N . PRO A 1 197 ? -17.161 -9.006 18.951 1.00 55.50 197 PRO A N 1
ATOM 1650 C CA . PRO A 1 197 ? -18.492 -9.603 19.029 1.00 55.50 197 PRO A CA 1
ATOM 1651 C C . PRO A 1 197 ? -19.413 -8.928 20.063 1.00 55.50 197 PRO A C 1
ATOM 1653 O O . PRO A 1 197 ? -20.622 -9.060 19.947 1.00 55.50 197 PRO A O 1
ATOM 1656 N N . ASN A 1 198 ? -18.886 -8.133 21.007 1.00 51.00 198 ASN A N 1
ATOM 1657 C CA . ASN A 1 198 ? -19.666 -7.531 22.094 1.00 51.00 198 ASN A CA 1
ATOM 1658 C C . ASN A 1 198 ? -19.441 -6.020 22.260 1.00 51.00 198 ASN A C 1
ATOM 1660 O O . ASN A 1 198 ? -18.740 -5.576 23.170 1.00 51.00 198 ASN A O 1
ATOM 1664 N N . LYS A 1 199 ? -20.108 -5.212 21.431 1.00 49.19 199 LYS A N 1
ATOM 1665 C CA . LYS A 1 199 ? -20.481 -3.836 21.818 1.00 49.19 199 LYS A CA 1
ATOM 1666 C C . LYS A 1 199 ? -21.983 -3.533 21.721 1.00 49.19 199 LYS A C 1
ATOM 1668 O O . LYS A 1 199 ? -22.353 -2.416 22.045 1.00 49.19 199 LYS A O 1
ATOM 1673 N N . ASN A 1 200 ? -22.841 -4.499 21.362 1.00 43.06 200 ASN A N 1
ATOM 1674 C CA . ASN A 1 200 ? -24.288 -4.283 21.194 1.00 43.06 200 ASN A CA 1
ATOM 1675 C C . ASN A 1 200 ? -25.172 -5.458 21.679 1.00 43.06 200 ASN A C 1
ATOM 1677 O O . ASN A 1 200 ? -26.018 -5.923 20.931 1.00 43.06 200 ASN A O 1
ATOM 1681 N N . ASP A 1 201 ? -25.053 -5.855 22.949 1.00 41.91 201 ASP A N 1
ATOM 1682 C CA . ASP A 1 201 ? -26.177 -6.471 23.695 1.00 41.91 201 ASP A CA 1
ATOM 1683 C C . ASP A 1 201 ? -26.645 -5.530 24.823 1.00 41.91 201 ASP A C 1
ATOM 1685 O O . ASP A 1 201 ? -26.945 -5.919 25.948 1.00 41.91 201 ASP A O 1
ATOM 1689 N N . GLY A 1 202 ? -26.669 -4.234 24.508 1.00 41.06 202 GLY A N 1
ATOM 1690 C CA . GLY A 1 202 ? -27.244 -3.175 25.330 1.00 41.06 202 GLY A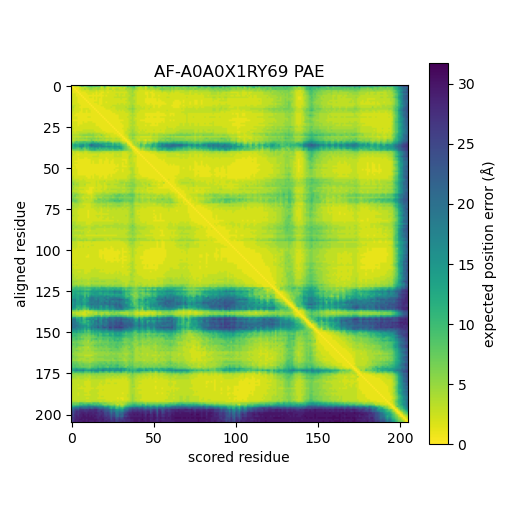 CA 1
ATOM 1691 C C . GLY A 1 202 ? -28.539 -2.651 24.720 1.00 41.06 202 GLY A C 1
ATOM 1692 O O . GLY A 1 202 ? -28.641 -1.457 24.466 1.00 41.06 202 GLY A O 1
ATOM 1693 N N . PHE A 1 203 ? -29.513 -3.525 24.454 1.00 40.19 203 PHE A N 1
ATOM 1694 C CA . PHE A 1 203 ? -30.900 -3.097 24.271 1.00 40.19 203 PHE A CA 1
ATOM 1695 C C . PHE A 1 203 ? -31.645 -3.271 25.591 1.00 40.19 203 PHE A C 1
ATOM 1697 O O . PHE A 1 203 ? -32.203 -4.319 25.897 1.00 40.19 203 PHE A O 1
ATOM 1704 N N . THR A 1 204 ? -31.636 -2.202 26.382 1.00 39.56 204 THR A N 1
ATOM 1705 C CA . THR A 1 204 ? -32.720 -1.893 27.312 1.00 39.56 204 THR A CA 1
ATOM 1706 C C . THR A 1 204 ? -33.986 -1.591 26.517 1.00 39.56 204 THR A C 1
ATOM 1708 O O . THR A 1 204 ? -34.019 -0.581 25.815 1.00 39.56 204 THR A O 1
ATOM 1711 N N . THR A 1 205 ? -35.009 -2.423 26.691 1.00 42.56 205 THR A N 1
ATOM 1712 C CA . THR A 1 205 ? -36.380 -2.015 27.052 1.00 42.56 205 THR A CA 1
ATOM 1713 C C . THR A 1 205 ? -37.025 -3.150 27.818 1.00 42.56 205 THR A C 1
ATOM 1715 O O . THR A 1 205 ? -37.017 -4.273 27.267 1.00 42.56 205 THR A O 1
#

Sequence (205 aa):
MYRELSVEHSLFMIDPILVEEFQQYSQDYHDLQPAFNLTHSEVDTWAAAFNHWLLLISQEECLIIDHIKTFSHTVNIFCIQEIEKTEMYLMILDRFTRKERFVVACFLTDYVHAWKRKIMEKHAYDEMLMRNLCTKTYYLVENIELSQMTPELQIILENQAKLVKLLVKEIQEDCAIECCIEKSIIQAKAFLRYRSPNKNDGFTT